Protein 4RAX (pdb70)

GO terms:
  GO:0032420 stereocilium (C, IDA)
  GO:0032437 cuticular plate (C, IDA)
  GO:0005886 plasma membrane (C, EXP)
  GO:0008381 mechanosensitive monoatomic ion channel activity (F, IMP)
  GO:0010831 positive regulation of myotube differentiation (P, IMP)
  GO:0005515 protein binding (F, IPI)
  GO:0005261 monoatomic cation channel activity (F, IDA)
  GO:0005886 plasma membrane (C, IDA)
  GO:0008381 mechanosensitive monoatomic ion channel activity (F, IDA)
  GO:0042391 regulation of membrane potential (P, IMP)
  GO:0050982 detection of mechanical stimulus (P, IMP)
  GO:0006812 monoatomic cation transport (P, IMP)
  GO:0140135 mechanosensitive monoatomic cation channel activity (F, IMP)
  GO:0005886 plasma membrane (C, TAS)
  GO:0042802 identical protein binding (F, IPI)
  GO:0005261 monoatomic cation channel activity (F, IMP)
  GO:0006812 monoatomic cation transport (P, IDA)
  GO:0140135 mechanosensitive monoatomic cation channel activity (F, IDA)
  GO:0006812 monoatomic cation transport (P, IPI)
  GO:0140135 mechanosensitive monoatomic cation channel activity (F, IPI)

Radius of gyration: 18.8 Å; Cα contacts (8 Å, |Δi|>4): 529; chains: 1; bounding box: 34×48×52 Å

InterPro domains:
  IPR027272 Piezo family [PTHR47049] (10-2546)
  IPR031334 Piezo non-specific cation channel, cap domain [PF12166] (2249-2545)
  IPR031805 Piezo, TM25-28 [PF15917] (1136-1458)
  IPR056768 Piezo, transmembrane helical unit [PF23188] (1685-1807)
  IPR056769 Piezo, TM1-24 [PF24871] (26-713)
  IPR056770 Piezo, THU9 and anchor domain [PF24874] (1974-2211)

Sequence (227 aa):
GVVNQPIDVTVTLKLGGYEPLFTMSAQQPSIVPFTPQAYEELSQQFDPYPLAMQFISQYSPEDIVTAQIEGSSGALWRISPPSRAQMKQELYNGTADITLRFTWNFQRDLAKGGTVEYTNEKHTLELAPNSTARRQLAQLLEGRPDQSVVIPHLFPKYIRAPNGPEANPVKQLQPDEEEDYLGVRIQLRREQVSDFLEWWVIELQDCKADCNLLPMVIFSDKVSPPS

Organism: Mus musculus (NCBI:txid10090)

B-factor: mean 18.76, std 9.7, range [7.04, 52.12]

Nearest PDB structures (foldseek):
  4rax-assembly1_A  TM=1.004E+00  e=2.292E-53  Mus musculus
  3jac-assembly1_C  TM=9.953E-01  e=7.999E-50  Mus musculus
  6bpz-assembly1_A  TM=1.001E+00  e=2.993E-49  Mus musculus
  8ixo-assembly1_F  TM=9.927E-01  e=2.096E-44  Mus musculus
  7wlt-assembly1_A  TM=9.794E-01  e=1.267E-43  Mus musculus

Solvent-accessible surface area: 11578 Å² total; per-residue (Å²): 89,46,40,6,60,2,83,16,0,40,0,25,0,51,0,28,75,19,80,46,2,0,44,29,60,5,93,162,122,35,12,66,61,21,74,105,127,27,46,102,97,9,23,116,114,21,99,91,124,92,98,1,46,115,8,0,80,133,14,48,39,89,7,0,1,19,0,50,2,72,1,55,15,60,56,96,22,76,22,50,89,99,37,43,57,106,0,73,100,55,0,60,90,18,130,69,75,4,46,0,80,2,26,1,50,0,39,4,50,71,81,120,0,28,125,45,64,94,0,59,56,103,17,51,22,100,14,49,44,91,35,95,20,0,122,81,0,0,42,5,5,83,22,126,113,123,59,45,2,44,1,74,64,1,1,0,42,15,0,91,0,11,74,27,85,95,0,67,21,7,131,61,10,6,85,94,86,80,122,51,25,65,12,2,60,0,51,13,111,66,87,135,134,123,90,66,74,18,43,0,29,4,32,17,71,111,26,184,95,82,46,85,33,0,31,0,8,0,0,1,32,70,6,80,89,80,164

Foldseek 3Di:
DAAWFFQKKKKWKDKAPFQTQAIWIFGPPQWPQADVVNLVVVCVVCVVAVLLVVVSVLFDSRQKTWRFTFFWHPDWRPGDVVVLVVLLCCLQPNQFWMKIKMKIKTATDCQQPADDGIAIDMDIDTHHHPDPQSNQVSVLSVPPQVGKGKDAQHALQAWEDESDRYIGRDCSVVVVRSNSHFIKIKHWDWDQPVNTTIHIGIATPPDDDCRRTDIHMYGYDGHDGHD

Structure (mmCIF, N/CA/C/O backbone):
data_4RAX
#
_entry.id   4RAX
#
_cell.length_a   89.492
_cell.length_b   89.492
_cell.length_c   89.492
_cell.angle_alpha   90.00
_cell.angle_beta   90.00
_cell.angle_gamma   90.00
#
_symmetry.space_group_name_H-M   'P 21 3'
#
loop_
_entity.id
_entity.type
_entity.pdbx_description
1 polymer 'Piezo-type mechanosensitive ion channel component 1'
2 water water
#
loop_
_atom_site.group_PDB
_atom_site.id
_atom_site.type_symbol
_atom_site.label_atom_id
_atom_site.label_alt_id
_atom_site.label_comp_id
_atom_site.label_asym_id
_atom_site.label_entity_id
_atom_site.label_seq_id
_atom_site.pdbx_PDB_ins_code
_atom_site.Cartn_x
_atom_site.Cartn_y
_atom_site.Cartn_z
_atom_site.occupancy
_atom_site.B_iso_or_equiv
_atom_site.auth_seq_id
_atom_site.auth_comp_id
_atom_site.auth_asym_id
_atom_site.auth_atom_id
_atom_site.pdbx_PDB_model_num
ATOM 1 N N . GLY A 1 5 ? -2.682 -3.872 12.434 1.00 30.37 2218 GLY A N 1
ATOM 2 C CA . GLY A 1 5 ? -2.654 -3.618 13.861 1.00 29.39 2218 GLY A CA 1
ATOM 3 C C . GLY A 1 5 ? -4.011 -3.242 14.420 1.00 28.31 2218 GLY A C 1
ATOM 4 O O . GLY A 1 5 ? -4.926 -2.895 13.674 1.00 29.30 2218 GLY A O 1
ATOM 5 N N . VAL A 1 6 ? -4.127 -3.296 15.744 1.00 26.02 2219 VAL A N 1
ATOM 6 C CA . VAL A 1 6 ? -5.378 -3.047 16.452 1.00 25.44 2219 VAL A CA 1
ATOM 7 C C . VAL A 1 6 ? -5.253 -1.761 17.284 1.00 21.45 2219 VAL A C 1
ATOM 8 O O . VAL A 1 6 ? -4.202 -1.495 17.862 1.00 20.70 2219 VAL A O 1
ATOM 12 N N . VAL A 1 7 ? -6.302 -0.942 17.324 1.00 19.03 2220 VAL A N 1
ATOM 13 C CA . VAL A 1 7 ? -6.289 0.257 18.178 1.00 17.25 2220 VAL A CA 1
ATOM 14 C C . VAL A 1 7 ? -6.096 -0.113 19.650 1.00 15.53 2220 VAL A C 1
ATOM 15 O O . VAL A 1 7 ? -6.714 -1.059 20.140 1.00 17.15 2220 VAL A O 1
ATOM 19 N N . ASN A 1 8 ? -5.227 0.623 20.343 1.00 14.23 2221 ASN A N 1
ATOM 20 C CA . ASN A 1 8 ? -4.884 0.310 21.724 1.00 14.07 2221 ASN A CA 1
ATOM 21 C C . ASN A 1 8 ? -5.179 1.476 22.661 1.00 15.28 2221 ASN A C 1
ATOM 22 O O . ASN A 1 8 ? -4.288 2.027 23.298 1.00 15.33 2221 ASN A O 1
ATOM 27 N N . GLN A 1 9 ? -6.451 1.833 22.750 1.00 15.69 2222 GLN A N 1
ATOM 28 C CA . GLN A 1 9 ? -6.879 3.020 23.471 1.00 16.35 2222 GLN A CA 1
ATOM 29 C C . GLN A 1 9 ? -6.838 2.828 24.986 1.00 14.71 2222 GLN A C 1
ATOM 30 O O . GLN A 1 9 ? -7.255 1.792 25.493 1.00 14.91 2222 GLN A O 1
ATOM 36 N N . PRO A 1 10 ? -6.353 3.838 25.723 1.00 13.07 2223 PRO A N 1
ATOM 37 C CA . PRO A 1 10 ? -6.447 3.730 27.185 1.00 12.30 2223 PRO A CA 1
ATOM 38 C C . PRO A 1 10 ? -7.898 3.611 27.637 1.00 11.48 2223 PRO A C 1
ATOM 39 O O . PRO A 1 10 ? -8.763 4.288 27.070 1.00 12.50 2223 PRO A O 1
ATOM 43 N N . ILE A 1 11 ? -8.150 2.759 28.629 1.00 11.11 2224 ILE A N 1
ATOM 44 C CA . ILE A 1 11 ? -9.467 2.648 29.249 1.00 11.41 2224 ILE A CA 1
ATOM 45 C C . ILE A 1 11 ? -9.510 3.358 30.608 1.00 10.23 2224 ILE A C 1
ATOM 46 O O . ILE A 1 11 ? -10.580 3.592 31.163 1.00 10.72 2224 ILE A O 1
ATOM 51 N N . ASP A 1 12 ? -8.337 3.705 31.131 1.00 9.57 2225 ASP A N 1
ATOM 52 C CA . ASP A 1 12 ? -8.235 4.516 32.336 1.00 9.35 2225 ASP A CA 1
ATOM 53 C C . ASP A 1 12 ? -6.977 5.368 32.233 1.00 8.90 2225 ASP A C 1
ATOM 54 O O . ASP A 1 12 ? -5.912 4.887 31.853 1.00 9.48 2225 ASP A O 1
ATOM 59 N N . VAL A 1 13 ? -7.123 6.645 32.547 1.00 8.65 2226 VAL A N 1
ATOM 60 C CA . VAL A 1 13 ? -5.994 7.553 32.626 1.00 8.46 2226 VAL A CA 1
ATOM 61 C C . VAL A 1 13 ? -5.971 8.121 34.030 1.00 8.06 2226 VAL A C 1
ATOM 62 O O . VAL A 1 13 ? -6.876 8.858 34.425 1.00 9.24 2226 VAL A O 1
ATOM 66 N N . THR A 1 14 ? -4.939 7.761 34.787 1.00 7.61 2227 THR A N 1
ATOM 67 C CA . THR A 1 14 ? -4.836 8.178 36.181 1.00 7.50 2227 THR A CA 1
ATOM 68 C C . THR A 1 14 ? -3.634 9.085 36.345 1.00 8.12 2227 THR A C 1
ATOM 69 O O . THR A 1 14 ? -2.515 8.743 35.940 1.00 9.25 2227 THR A O 1
ATOM 73 N N . VAL A 1 15 ? -3.878 10.250 36.932 1.00 7.86 2228 VAL A N 1
ATOM 74 C CA . VAL A 1 15 ? -2.829 11.228 37.156 1.00 8.07 2228 VAL A CA 1
ATOM 75 C C . VAL A 1 15 ? -2.808 11.642 38.614 1.00 7.51 2228 VAL A C 1
ATOM 76 O O . VAL A 1 15 ? -3.837 11.598 39.303 1.00 8.77 2228 VAL A O 1
ATOM 80 N N . THR A 1 16 ? -1.631 12.022 39.101 1.00 7.04 2229 THR A N 1
ATOM 81 C CA . THR A 1 16 ? -1.508 12.526 40.462 1.00 7.77 2229 THR A CA 1
ATOM 82 C C . THR A 1 16 ? -0.549 13.711 40.517 1.00 8.07 2229 THR A C 1
ATOM 83 O O . THR A 1 16 ? 0.352 13.848 39.671 1.00 8.61 2229 THR A O 1
ATOM 87 N N . LEU A 1 17 ? -0.751 14.558 41.524 1.00 8.87 2230 LEU A N 1
ATOM 88 C CA . LEU A 1 17 ? 0.182 15.626 41.841 1.00 7.95 2230 LEU A CA 1
ATOM 89 C C . LEU A 1 17 ? 0.580 15.477 43.305 1.00 7.96 2230 LEU A C 1
ATOM 90 O O . LEU A 1 17 ? -0.283 15.464 44.190 1.00 8.44 2230 LEU A O 1
ATOM 95 N N . LYS A 1 18 ? 1.880 15.348 43.552 1.00 8.26 2231 LYS A N 1
ATOM 96 C CA . LYS A 1 18 ? 2.383 15.037 44.887 1.00 8.15 2231 LYS A CA 1
ATOM 97 C C . LYS A 1 18 ? 3.584 15.894 45.216 1.00 8.25 2231 LYS A C 1
ATOM 98 O O . LYS A 1 18 ? 4.535 15.981 44.428 1.00 9.61 2231 LYS A O 1
ATOM 104 N N . LEU A 1 19 ? 3.535 16.510 46.394 1.00 9.01 2232 LEU A N 1
ATOM 105 C CA . LEU A 1 19 ? 4.617 17.333 46.911 1.00 8.70 2232 LEU A CA 1
ATOM 106 C C . LEU A 1 19 ? 5.449 16.523 47.895 1.00 8.04 2232 LEU A C 1
ATOM 107 O O . LEU A 1 19 ? 4.937 16.091 48.929 1.00 8.63 2232 LEU A O 1
ATOM 112 N N . GLY A 1 20 ? 6.728 16.320 47.579 1.00 7.93 2233 GLY A N 1
ATOM 113 C CA . GLY A 1 20 ? 7.605 15.569 48.454 1.00 8.11 2233 GLY A CA 1
ATOM 114 C C . GLY A 1 20 ? 7.013 14.221 48.820 1.00 7.81 2233 GLY A C 1
ATOM 115 O O . GLY A 1 20 ? 6.427 13.548 47.978 1.00 8.95 2233 GLY A O 1
ATOM 116 N N . GLY A 1 21 ? 7.155 13.834 50.085 1.00 8.32 2234 GLY A N 1
ATOM 117 C CA . GLY A 1 21 ? 6.576 12.588 50.569 1.00 8.63 2234 GLY A CA 1
ATOM 118 C C . GLY A 1 21 ? 5.213 12.773 51.222 1.00 8.61 2234 GLY A C 1
ATOM 119 O O . GLY A 1 21 ? 4.664 11.831 51.799 1.00 9.14 2234 GLY A O 1
ATOM 120 N N . TYR A 1 22 ? 4.666 13.987 51.139 1.00 8.16 2235 TYR A N 1
ATOM 121 C CA . TYR A 1 22 ? 3.366 14.277 51.741 1.00 8.12 2235 TYR A CA 1
ATOM 122 C C . TYR A 1 22 ? 2.235 13.607 50.974 1.00 8.48 2235 TYR A C 1
ATOM 123 O O . TYR A 1 22 ? 2.342 13.383 49.763 1.00 8.85 2235 TYR A O 1
ATOM 132 N N . GLU A 1 23 ? 1.147 13.306 51.677 1.00 9.42 2236 GLU A N 1
ATOM 133 C CA . GLU A 1 23 ? -0.043 12.745 51.040 1.00 9.38 2236 GLU A CA 1
ATOM 134 C C . GLU A 1 23 ? -0.388 13.526 49.776 1.00 8.91 2236 GLU A C 1
ATOM 135 O O . GLU A 1 23 ? -0.437 14.750 49.810 1.00 9.00 2236 GLU A O 1
ATOM 141 N N . PRO A 1 24 ? -0.603 12.817 48.656 1.00 8.97 2237 PRO A N 1
ATOM 142 C CA . PRO A 1 24 ? -0.772 13.490 47.362 1.00 9.33 2237 PRO A CA 1
ATOM 143 C C . PRO A 1 24 ? -1.855 14.568 47.395 1.00 9.59 2237 PRO A C 1
ATOM 144 O O . PRO A 1 24 ? -2.916 14.385 47.998 1.00 10.04 2237 PRO A O 1
ATOM 148 N N . LEU A 1 25 ? -1.566 15.700 46.769 1.00 8.60 2238 LEU A N 1
ATOM 149 C CA . LEU A 1 25 ? -2.497 16.820 46.749 1.00 8.63 2238 LEU A CA 1
ATOM 150 C C . LEU A 1 25 ? -3.695 16.513 45.866 1.00 8.80 2238 LEU A C 1
ATOM 151 O O . LEU A 1 25 ? -4.824 16.871 46.187 1.00 9.31 2238 LEU A O 1
ATOM 156 N N . PHE A 1 26 ? -3.439 15.854 44.743 1.00 8.41 2239 PHE A N 1
ATOM 157 C CA . PHE A 1 26 ? -4.456 15.697 43.708 1.00 8.16 2239 PHE A CA 1
ATOM 158 C C . PHE A 1 26 ? -4.329 14.314 43.087 1.00 8.34 2239 PHE A C 1
ATOM 159 O O . PHE A 1 26 ? -3.229 13.886 42.750 1.00 8.41 2239 PHE A O 1
ATOM 167 N N . THR A 1 27 ? -5.451 13.615 42.958 1.00 7.68 2240 THR A N 1
ATOM 168 C CA . THR A 1 27 ? -5.507 12.367 42.201 1.00 8.10 2240 THR A CA 1
ATOM 169 C C . THR A 1 27 ? -6.762 12.396 41.335 1.00 7.81 2240 THR A C 1
ATOM 170 O O . THR A 1 27 ? -7.803 12.918 41.741 1.00 9.58 2240 THR A O 1
ATOM 174 N N . MET A 1 28 ? -6.672 11.850 40.128 1.00 7.61 2241 MET A N 1
ATOM 175 C CA . MET A 1 28 ? -7.855 11.749 39.274 1.00 7.91 2241 MET A CA 1
ATOM 176 C C . MET A 1 28 ? -7.698 10.584 38.318 1.00 7.29 2241 MET A C 1
ATOM 177 O O . MET A 1 28 ? -6.622 10.392 37.735 1.00 8.25 2241 MET A O 1
ATOM 182 N N . SER A 1 29 ? -8.770 9.818 38.154 1.00 7.94 2242 SER A N 1
ATOM 183 C CA . SER A 1 29 ? -8.820 8.757 37.151 1.00 8.71 2242 SER A CA 1
ATOM 184 C C . SER A 1 29 ? -9.944 9.018 36.169 1.00 10.12 2242 SER A C 1
ATOM 185 O 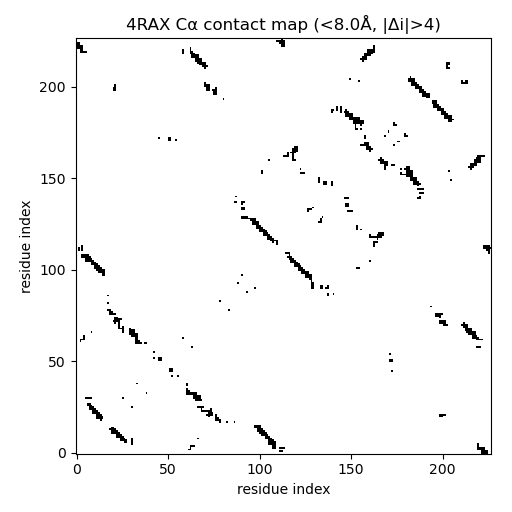O . SER A 1 29 ? -11.121 9.020 36.547 1.00 12.19 2242 SER A O 1
ATOM 188 N N . ALA A 1 30 ? -9.581 9.238 34.912 1.00 9.04 2243 ALA A N 1
ATOM 189 C CA . ALA A 1 30 ? -10.554 9.429 33.847 1.00 9.52 2243 ALA A CA 1
ATOM 190 C C . ALA A 1 30 ? -10.871 8.102 33.171 1.00 9.17 2243 ALA A C 1
ATOM 191 O O . ALA A 1 30 ? -9.962 7.355 32.802 1.00 9.43 2243 ALA A O 1
ATOM 193 N N . GLN A 1 31 ? -12.160 7.815 33.025 1.00 9.67 2244 GLN A N 1
ATOM 194 C CA . GLN A 1 31 ? -12.637 6.661 32.270 1.00 10.26 2244 GLN A CA 1
ATOM 195 C C . GLN A 1 31 ? -13.776 7.124 31.348 1.00 12.68 2244 GLN A C 1
ATOM 196 O O . GLN A 1 31 ? -14.113 8.313 31.310 1.00 14.36 2244 GLN A O 1
ATOM 202 N N . GLN A 1 32 ? -14.363 6.195 30.602 1.00 13.04 2245 GLN A N 1
ATOM 203 C CA . GLN A 1 32 ? -15.461 6.519 29.679 1.00 14.38 2245 GLN A CA 1
ATOM 204 C C . GLN A 1 32 ? -16.534 7.422 30.314 1.00 15.45 2245 GLN A C 1
ATOM 205 O O . GLN A 1 32 ? -16.902 7.236 31.467 1.00 16.55 2245 GLN A O 1
ATOM 211 N N . PRO A 1 33 ? -17.036 8.421 29.575 1.00 16.38 2246 PRO A N 1
ATOM 212 C CA . PRO A 1 33 ? -16.712 8.856 28.223 1.00 17.27 2246 PRO A CA 1
ATOM 213 C C . PRO A 1 33 ? -15.741 10.027 28.281 1.00 17.27 2246 PRO A C 1
ATOM 214 O O . PRO A 1 33 ? -15.713 10.799 27.318 1.00 20.08 2246 PRO A O 1
ATOM 218 N N . SER A 1 34 ? -14.962 10.146 29.368 1.00 14.78 2247 SER A N 1
ATOM 219 C CA . SER A 1 34 ? -13.988 11.238 29.538 1.00 13.90 2247 SER A CA 1
ATOM 220 C C . SER A 1 34 ? -12.723 11.025 28.721 1.00 12.17 2247 SER A C 1
ATOM 221 O O . SER A 1 34 ? -11.861 11.900 28.663 1.00 13.53 2247 SER A O 1
ATOM 224 N N . ILE A 1 35 ? -12.592 9.844 28.132 1.00 9.83 2248 ILE A N 1
ATOM 225 C CA . ILE A 1 35 ? -11.481 9.554 27.243 1.00 9.59 2248 ILE A CA 1
ATOM 226 C C . ILE A 1 35 ? -12.042 9.610 25.824 1.00 11.13 2248 ILE A C 1
ATOM 227 O O . ILE A 1 35 ? -12.728 8.689 25.376 1.00 13.34 2248 ILE A O 1
ATOM 232 N N . VAL A 1 36 ? -11.783 10.714 25.133 1.00 10.49 2249 VAL A N 1
ATOM 233 C CA . VAL A 1 36 ? -12.507 11.014 23.901 1.00 10.85 2249 VAL A CA 1
ATOM 234 C C . VAL A 1 36 ? -11.629 10.767 22.685 1.00 11.53 2249 VAL A C 1
ATOM 235 O O . VAL A 1 36 ? -10.653 11.475 22.471 1.00 10.92 2249 VAL A O 1
ATOM 239 N N . PRO A 1 37 ? -11.972 9.757 21.878 1.00 11.76 2250 PRO A N 1
ATOM 240 C CA . PRO A 1 37 ? -11.181 9.544 20.663 1.00 12.03 2250 PRO A CA 1
ATOM 241 C C . PRO A 1 37 ? -11.237 10.745 19.728 1.00 12.11 2250 PRO A C 1
ATOM 242 O O . PRO A 1 37 ? -12.256 11.439 19.646 1.00 12.68 2250 PRO A O 1
ATOM 246 N N . PHE A 1 38 ? -10.132 11.000 19.041 1.00 11.61 2251 PHE A N 1
ATOM 247 C CA . PHE A 1 38 ? -10.094 12.061 18.042 1.00 11.77 2251 PHE A CA 1
ATOM 248 C C . PHE A 1 38 ? -11.082 11.812 16.920 1.00 12.34 2251 PHE A C 1
ATOM 249 O O . PHE A 1 38 ? -11.158 10.710 16.383 1.00 13.87 2251 PHE A O 1
ATOM 257 N N . THR A 1 39 ? -11.826 12.847 16.563 1.00 11.88 2252 THR A N 1
ATOM 258 C CA . THR A 1 39 ? -12.591 12.851 15.319 1.00 12.86 2252 THR A CA 1
ATOM 259 C C . THR A 1 39 ? -11.682 13.340 14.197 1.00 12.69 2252 THR A C 1
ATOM 260 O O . THR A 1 39 ? -10.596 13.847 14.458 1.00 12.57 2252 THR A O 1
ATOM 264 N N . PRO A 1 40 ? -12.112 13.199 12.934 1.00 12.32 2253 PRO A N 1
ATOM 265 C CA . PRO A 1 40 ? -11.308 13.805 11.871 1.00 14.01 2253 PRO A CA 1
ATOM 266 C C . PRO A 1 40 ? -11.165 15.315 12.058 1.00 14.08 2253 PRO A C 1
ATOM 267 O O . PRO A 1 40 ? -10.143 15.873 11.676 1.00 14.89 2253 PRO A O 1
ATOM 271 N N . GLN A 1 41 ? -12.162 15.965 12.650 1.00 14.14 2254 GLN A N 1
ATOM 272 C CA . GLN A 1 41 ? -12.030 17.384 12.974 1.00 14.75 2254 GLN A CA 1
ATOM 273 C C . GLN A 1 41 ? -10.882 17.655 13.954 1.00 13.90 2254 GLN A C 1
ATOM 274 O O . GLN A 1 41 ? -10.063 18.556 13.732 1.00 13.39 2254 GLN A O 1
ATOM 280 N N . ALA A 1 42 ? -10.819 16.876 15.031 1.00 11.95 2255 ALA A N 1
ATOM 281 C CA . ALA A 1 42 ? -9.740 17.011 16.000 1.00 11.59 2255 ALA A CA 1
ATOM 282 C C . ALA A 1 42 ? -8.379 16.791 15.346 1.00 11.59 2255 ALA A C 1
ATOM 283 O O . ALA A 1 42 ? -7.414 17.504 15.636 1.00 11.66 2255 ALA A O 1
ATOM 285 N N . TYR A 1 43 ? -8.308 15.815 14.447 1.00 11.11 2256 TYR A N 1
ATOM 286 C CA . TYR A 1 43 ? -7.052 15.487 13.787 1.00 11.34 2256 TYR A CA 1
ATOM 287 C C . TYR A 1 43 ? -6.631 16.623 12.864 1.00 12.21 2256 TYR A C 1
ATOM 288 O O . TYR A 1 43 ? -5.457 16.977 12.793 1.00 12.58 2256 TYR A O 1
ATOM 297 N N . GLU A 1 44 ? -7.600 17.194 12.159 1.00 12.30 2257 GLU A N 1
ATOM 298 C CA . GLU A 1 44 ? -7.337 18.336 11.296 1.00 14.54 2257 GLU A CA 1
ATOM 299 C C . GLU A 1 44 ? -6.844 19.534 12.095 1.00 13.43 2257 GLU A C 1
ATOM 300 O O . GLU A 1 44 ? -5.889 20.200 11.695 1.00 13.96 2257 GLU A O 1
ATOM 306 N N . GLU A 1 45 ? -7.479 19.799 13.234 1.00 13.98 2258 GLU A N 1
ATOM 307 C CA . GLU A 1 45 ? -7.088 20.924 14.072 1.00 13.73 2258 GLU A CA 1
ATOM 308 C C . GLU A 1 45 ? -5.683 20.735 14.621 1.00 12.66 2258 GLU A C 1
ATOM 309 O O . GLU A 1 45 ? -4.889 21.679 14.639 1.00 13.23 2258 GLU A O 1
ATOM 315 N N . LEU A 1 46 ? -5.364 19.514 15.046 1.00 11.21 2259 LEU A N 1
ATOM 316 C CA . LEU A 1 46 ? -4.022 19.207 15.531 1.00 11.00 2259 LEU A CA 1
ATOM 317 C C . LEU A 1 46 ? -3.013 19.400 14.394 1.00 11.63 2259 LEU A C 1
ATOM 318 O O . LEU A 1 46 ? -1.942 19.984 14.583 1.00 12.54 2259 LEU A O 1
ATOM 323 N N . SER A 1 47 ? -3.371 18.936 13.206 1.00 11.93 2260 SER A N 1
ATOM 324 C CA . SER A 1 47 ? -2.501 19.088 12.043 1.00 12.49 2260 SER A CA 1
ATOM 325 C C . SER A 1 47 ? -2.277 20.551 11.680 1.00 13.36 2260 SER A C 1
ATOM 326 O O . SER A 1 47 ? -1.172 20.933 11.294 1.00 14.24 2260 SER A O 1
ATOM 329 N N . GLN A 1 48 ? -3.316 21.369 11.805 1.00 13.86 2261 GLN A N 1
ATOM 330 C CA . GLN A 1 48 ? -3.175 22.801 11.542 1.00 15.01 2261 GLN A CA 1
ATOM 331 C C . GLN A 1 48 ? -2.262 23.460 12.574 1.00 14.29 2261 GLN A C 1
ATOM 332 O O . GLN A 1 48 ? -1.447 24.322 12.239 1.00 15.77 2261 GLN A O 1
ATOM 338 N N . GLN A 1 49 ? -2.385 23.032 13.827 1.00 13.89 2262 GLN A N 1
ATOM 339 C CA . GLN A 1 49 ? -1.566 23.574 14.898 1.00 15.42 2262 GLN A CA 1
ATOM 340 C C . GLN A 1 49 ? -0.083 23.312 14.671 1.00 14.47 2262 GLN A C 1
ATOM 341 O O . GLN A 1 49 ? 0.759 24.173 14.945 1.00 16.51 2262 GLN A O 1
ATOM 347 N N . PHE A 1 50 ? 0.238 22.126 14.166 1.00 11.75 2263 PHE A N 1
ATOM 348 C CA . PHE A 1 50 ? 1.633 21.723 14.026 1.00 12.48 2263 PHE A CA 1
ATOM 349 C C . PHE A 1 50 ? 2.145 21.758 12.594 1.00 12.98 2263 PHE A C 1
ATOM 350 O O . PHE A 1 50 ? 3.265 21.331 12.324 1.00 13.89 2263 PHE A O 1
ATOM 358 N N . ASP A 1 51 ? 1.327 22.289 11.687 1.00 13.09 2264 ASP A N 1
ATOM 359 C CA . ASP A 1 51 ? 1.687 22.361 10.273 1.00 12.84 2264 ASP A CA 1
ATOM 360 C C . ASP A 1 51 ? 3.065 22.955 9.957 1.00 13.69 2264 ASP A C 1
ATOM 361 O O . ASP A 1 51 ? 3.741 22.451 9.071 1.00 14.73 2264 ASP A O 1
ATOM 366 N N . PRO A 1 52 ? 3.480 24.034 10.654 1.00 14.23 2265 PRO A N 1
ATOM 367 C CA . PRO A 1 52 ? 4.781 24.603 10.279 1.00 14.87 2265 PRO A CA 1
ATOM 368 C C . PRO A 1 52 ? 5.986 23.715 10.600 1.00 14.73 2265 PRO A C 1
ATOM 369 O O . PRO A 1 52 ? 7.095 24.064 10.192 1.00 15.99 2265 PRO A O 1
ATOM 373 N N . TYR A 1 53 ? 5.777 22.599 11.296 1.00 14.64 2266 TYR A N 1
ATOM 374 C CA . TYR A 1 53 ? 6.881 21.820 11.856 1.00 15.18 2266 TYR A CA 1
ATOM 375 C C . TYR A 1 53 ? 6.920 20.397 11.313 1.00 15.06 2266 TYR A C 1
ATOM 376 O O . TYR A 1 53 ? 6.203 19.529 11.800 1.00 14.54 2266 TYR A O 1
ATOM 385 N N . PRO A 1 54 ? 7.770 20.151 10.303 1.00 16.49 2267 PRO A N 1
ATOM 386 C CA . PRO A 1 54 ? 7.825 18.835 9.655 1.00 18.13 2267 PRO A CA 1
ATOM 387 C C . PRO A 1 54 ? 8.054 17.679 10.616 1.00 19.16 2267 PRO A C 1
ATOM 388 O O . PRO A 1 54 ? 7.467 16.622 10.416 1.00 18.80 2267 PRO A O 1
ATOM 392 N N . LEU A 1 55 ? 8.887 17.892 11.632 1.00 20.05 2268 LEU A N 1
ATOM 393 C CA . LEU A 1 55 ? 9.186 16.885 12.644 1.00 22.72 2268 LEU A CA 1
ATOM 394 C C . LEU A 1 55 ? 7.925 16.477 13.397 1.00 20.32 2268 LEU A C 1
ATOM 395 O O . LEU A 1 55 ? 7.675 15.294 13.629 1.00 20.43 2268 LEU A O 1
ATOM 400 N N . ALA A 1 56 ? 7.133 17.471 13.781 1.00 17.18 2269 ALA A N 1
ATOM 401 C CA . ALA A 1 56 ? 5.871 17.227 14.467 1.00 15.06 2269 ALA A CA 1
ATOM 402 C C . ALA A 1 56 ? 4.899 16.516 13.542 1.00 14.27 2269 ALA A C 1
ATOM 403 O O . ALA A 1 56 ? 4.224 15.567 13.944 1.00 14.38 2269 ALA A O 1
ATOM 405 N N . MET A 1 57 ? 4.824 16.975 12.298 1.00 13.37 2270 MET A N 1
ATOM 406 C CA . MET A 1 57 ? 3.910 16.363 11.344 1.00 14.01 2270 MET A CA 1
ATOM 407 C C . MET A 1 57 ? 4.286 14.914 11.007 1.00 15.28 2270 MET A C 1
ATOM 408 O O . MET A 1 57 ? 3.406 14.078 10.805 1.00 16.25 2270 MET A O 1
ATOM 413 N N . GLN A 1 58 ? 5.584 14.617 10.958 1.00 16.68 2271 GLN A N 1
ATOM 414 C CA . GLN A 1 58 ? 6.043 13.244 10.749 1.00 18.76 2271 GLN A CA 1
ATOM 415 C C . GLN A 1 58 ? 5.589 12.326 11.889 1.00 18.50 2271 GLN A C 1
ATOM 416 O O . GLN A 1 58 ? 5.240 11.167 11.667 1.00 20.26 2271 GLN A O 1
ATOM 422 N N . PHE A 1 59 ? 5.578 12.848 13.109 1.00 15.86 2272 PHE A N 1
ATOM 423 C CA . PHE A 1 59 ? 5.081 12.069 14.236 1.00 14.26 2272 PHE A CA 1
ATOM 424 C C . PHE A 1 59 ? 3.576 11.879 14.133 1.00 14.01 2272 PHE A C 1
ATOM 425 O O . PHE A 1 59 ? 3.077 10.762 14.266 1.00 15.69 2272 PHE A O 1
ATOM 433 N N . ILE A 1 60 ? 2.858 12.975 13.903 1.00 12.82 2273 ILE A N 1
ATOM 434 C CA . ILE A 1 60 ? 1.395 12.949 13.857 1.00 13.44 2273 ILE A CA 1
ATOM 435 C C . ILE A 1 60 ? 0.865 12.022 12.758 1.00 14.65 2273 ILE A C 1
ATOM 436 O O . ILE A 1 60 ? -0.114 11.291 12.963 1.00 15.35 2273 ILE A O 1
ATOM 441 N N . SER A 1 61 ? 1.529 12.031 11.603 1.00 16.43 2274 SER A N 1
ATOM 442 C CA . SER A 1 61 ? 1.116 11.213 10.464 1.00 18.25 2274 SER A CA 1
ATOM 443 C C . SER A 1 61 ? 1.247 9.705 10.707 1.00 19.19 2274 SER A C 1
ATOM 444 O O . SER A 1 61 ? 0.764 8.895 9.910 1.00 20.00 2274 SER A O 1
ATOM 447 N N . GLN A 1 62 ? 1.893 9.324 11.806 1.00 19.54 2275 GLN A N 1
ATOM 448 C CA . GLN A 1 62 ? 2.020 7.913 12.156 1.00 21.22 2275 GLN A CA 1
ATOM 449 C C . GLN A 1 62 ? 0.762 7.392 12.831 1.00 19.38 2275 GLN A C 1
ATOM 450 O O . GLN A 1 62 ? 0.639 6.195 13.079 1.00 21.29 2275 GLN A O 1
ATOM 456 N N . TYR A 1 63 ? -0.159 8.300 13.140 1.00 16.15 2276 TYR A N 1
ATOM 457 C CA . TYR A 1 63 ? -1.354 7.958 13.902 1.00 14.70 2276 TYR A CA 1
ATOM 458 C C . TYR A 1 63 ? -2.603 8.300 13.124 1.00 14.81 2276 TYR A C 1
ATOM 459 O O . TYR A 1 63 ? -2.670 9.339 12.473 1.00 16.30 2276 TYR A O 1
ATOM 468 N N . SER A 1 64 ? -3.583 7.408 13.175 1.00 15.53 2277 SER A N 1
ATOM 469 C CA . SER A 1 64 ? -4.920 7.702 12.681 1.00 16.45 2277 SER A CA 1
ATOM 470 C C . SER A 1 64 ? -5.684 8.390 13.807 1.00 15.49 2277 SER A C 1
ATOM 471 O O . SER A 1 64 ? -5.295 8.276 14.971 1.00 14.52 2277 SER A O 1
ATOM 474 N N . PRO A 1 65 ? -6.769 9.108 13.471 1.00 14.84 2278 PRO A N 1
ATOM 475 C CA . PRO A 1 65 ? -7.597 9.703 14.530 1.00 14.68 2278 PRO A CA 1
ATOM 476 C C . PRO A 1 65 ? -7.963 8.700 15.628 1.00 14.30 2278 PRO A C 1
ATOM 477 O O . PRO A 1 65 ? -7.900 9.034 16.814 1.00 14.10 2278 PRO A O 1
ATOM 481 N N . GLU A 1 66 ? -8.292 7.474 15.242 1.00 15.50 2279 GLU A N 1
ATOM 482 C CA . GLU A 1 66 ? -8.699 6.455 16.207 1.00 15.97 2279 GLU A CA 1
ATOM 483 C C . GLU A 1 66 ? -7.590 6.075 17.195 1.00 14.32 2279 GLU A C 1
ATOM 484 O O . GLU A 1 66 ? -7.868 5.509 18.254 1.00 14.51 2279 GLU A O 1
ATOM 490 N N . ASP A 1 67 ? -6.343 6.384 16.852 1.00 13.09 2280 ASP A N 1
ATOM 491 C CA . ASP A 1 67 ? -5.212 6.077 17.725 1.00 12.91 2280 ASP A CA 1
ATOM 492 C C . ASP A 1 67 ? -4.960 7.151 18.771 1.00 12.14 2280 ASP A C 1
ATOM 493 O O . ASP A 1 67 ? -4.084 6.989 19.617 1.00 14.10 2280 ASP A O 1
ATOM 498 N N . ILE A 1 68 ? -5.695 8.253 18.700 1.00 10.88 2281 ILE A N 1
ATOM 499 C CA . ILE A 1 68 ? -5.424 9.392 19.569 1.00 10.93 2281 ILE A CA 1
ATOM 500 C C . ILE A 1 68 ? -6.654 9.672 20.413 1.00 11.02 2281 ILE A C 1
ATOM 501 O O . ILE A 1 68 ? -7.780 9.627 19.910 1.00 11.17 2281 ILE A O 1
ATOM 506 N N . VAL A 1 69 ? -6.452 9.957 21.695 1.00 9.77 2282 VAL A N 1
ATOM 507 C CA . VAL A 1 69 ? -7.557 10.382 22.540 1.00 9.80 2282 VAL A CA 1
ATOM 508 C C . VAL A 1 69 ? -7.224 11.676 23.253 1.00 8.46 2282 VAL A C 1
ATOM 509 O O . VAL A 1 69 ? -6.053 12.012 23.427 1.00 9.39 2282 VAL A O 1
ATOM 513 N N . THR A 1 70 ? -8.261 12.392 23.682 1.00 8.93 2283 THR A N 1
ATOM 514 C CA . THR A 1 70 ? -8.083 13.454 24.657 1.00 9.45 2283 THR A CA 1
ATOM 515 C C . THR A 1 70 ? -8.658 12.950 25.969 1.00 9.41 2283 THR A C 1
ATOM 516 O O . THR A 1 70 ? -9.851 12.652 26.056 1.00 10.79 2283 THR A O 1
ATOM 520 N N . ALA A 1 71 ? -7.800 12.802 26.974 1.00 8.50 2284 ALA A N 1
ATOM 521 C CA . ALA A 1 71 ? -8.274 12.509 28.318 1.00 8.80 2284 ALA A CA 1
ATOM 522 C C . ALA A 1 71 ? -8.690 13.824 28.955 1.00 8.67 2284 ALA A C 1
ATOM 523 O O . ALA A 1 71 ? -7.856 14.688 29.235 1.00 8.68 2284 ALA A O 1
ATOM 525 N N . GLN A 1 72 ? -9.994 13.985 29.146 1.00 8.99 2285 GLN A N 1
ATOM 526 C CA . GLN A 1 72 ? -10.545 15.203 29.725 1.00 9.56 2285 GLN A CA 1
ATOM 527 C C . GLN A 1 72 ? -10.495 15.080 31.245 1.00 10.10 2285 GLN A C 1
ATOM 528 O O . GLN A 1 72 ? -11.471 14.699 31.901 1.00 11.04 2285 GLN A O 1
ATOM 534 N N . ILE A 1 73 ? -9.318 15.358 31.793 1.00 9.03 2286 ILE A N 1
ATOM 535 C CA . ILE A 1 73 ? -9.046 15.130 33.206 1.00 9.31 2286 ILE A CA 1
ATOM 536 C C . ILE A 1 73 ? -9.719 16.204 34.059 1.00 8.42 2286 ILE A C 1
ATOM 537 O O . ILE A 1 73 ? -9.459 17.393 33.880 1.00 9.02 2286 ILE A O 1
ATOM 542 N N . GLU A 1 74 ? -10.586 15.787 34.978 1.00 8.61 2287 GLU A N 1
ATOM 543 C CA . GLU A 1 74 ? -11.203 16.721 35.923 1.00 8.01 2287 GLU A CA 1
ATOM 544 C C . GLU A 1 74 ? -10.145 17.271 36.874 1.00 8.13 2287 GLU A C 1
ATOM 545 O O . GLU A 1 74 ? -9.360 16.511 37.452 1.00 8.87 2287 GLU A O 1
ATOM 551 N N . GLY A 1 75 ? -10.142 18.590 37.060 1.00 9.11 2288 GLY A N 1
ATOM 552 C CA . GLY A 1 75 ? -9.111 19.223 37.859 1.00 9.32 2288 GLY A CA 1
ATOM 553 C C . GLY A 1 75 ? -9.343 19.245 39.353 1.00 9.84 2288 GLY A C 1
ATOM 554 O O . GLY A 1 75 ? -8.435 19.570 40.113 1.00 10.74 2288 GLY A O 1
ATOM 555 N N . SER A 1 76 ? -10.558 18.935 39.786 1.00 9.32 2289 SER A N 1
ATOM 556 C CA . SER A 1 76 ? -10.827 18.844 41.216 1.00 9.43 2289 SER A CA 1
ATOM 557 C C . SER A 1 76 ?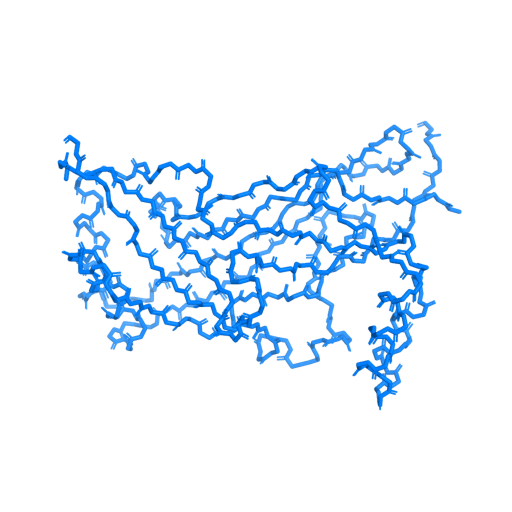 -10.434 17.440 41.657 1.00 9.11 2289 SER A C 1
ATOM 558 O O . SER A 1 76 ? -10.875 16.464 41.060 1.00 9.89 2289 SER A O 1
ATOM 561 N N . SER A 1 77 ? -9.600 17.325 42.685 1.00 9.34 2290 SER A N 1
ATOM 562 C CA . SER A 1 77 ? -9.154 15.999 43.116 1.00 8.69 2290 SER A CA 1
ATOM 563 C C . SER A 1 77 ? -10.326 15.061 43.375 1.00 8.44 2290 SER A C 1
ATOM 564 O O . SER A 1 77 ? -11.355 15.475 43.914 1.00 9.73 2290 SER A O 1
ATOM 567 N N . GLY A 1 78 ? -10.148 13.795 43.014 1.00 8.62 2291 GLY A N 1
ATOM 568 C CA . GLY A 1 78 ? -11.176 12.793 43.217 1.00 8.93 2291 GLY A CA 1
ATOM 569 C C . GLY A 1 78 ? -11.346 12.363 44.660 1.00 8.88 2291 GLY A C 1
ATOM 570 O O . GLY A 1 78 ? -12.332 11.719 45.008 1.00 10.63 2291 GLY A O 1
ATOM 571 N N . ALA A 1 79 ? -10.391 12.730 45.505 1.00 9.61 2292 ALA A N 1
ATOM 572 C CA . ALA A 1 79 ? -10.387 12.295 46.894 1.00 11.23 2292 ALA A CA 1
ATOM 573 C C . ALA A 1 79 ? -10.056 13.455 47.817 1.00 11.64 2292 ALA A C 1
ATOM 574 O O . ALA A 1 79 ? -9.315 14.368 47.443 1.00 11.65 229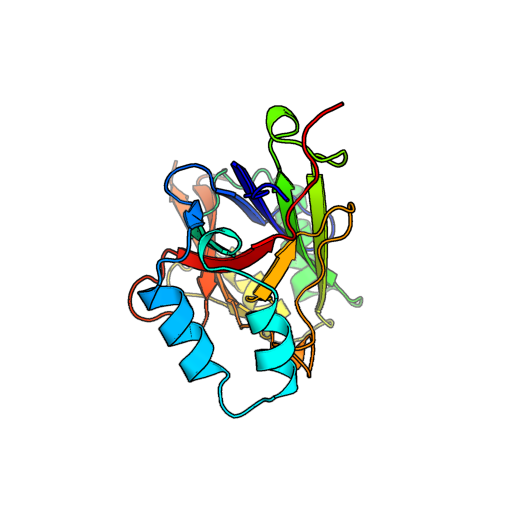2 ALA A O 1
ATOM 576 N N . LEU A 1 80 ? -10.606 13.407 49.026 1.00 12.01 2293 LEU A N 1
ATOM 577 C CA . LEU A 1 80 ? -10.244 14.359 50.065 1.00 12.12 2293 LEU A CA 1
ATOM 578 C C . LEU A 1 80 ? -8.767 14.208 50.377 1.00 11.20 2293 LEU A C 1
ATOM 579 O O . LEU A 1 80 ? -8.205 13.118 50.267 1.00 13.04 2293 LEU A O 1
ATOM 584 N N . TRP A 1 81 ? -8.128 15.312 50.743 1.00 11.16 2294 TRP A N 1
ATOM 585 C CA . TRP A 1 81 ? -6.732 15.262 51.149 1.00 12.04 2294 TRP A CA 1
ATOM 586 C C . TRP A 1 81 ? -6.613 14.483 52.458 1.00 18.22 2294 TRP A C 1
ATOM 587 O O . TRP A 1 81 ? -7.278 14.811 53.426 1.00 21.46 2294 TRP A O 1
ATOM 598 N N . ARG A 1 82 ? -5.759 13.462 52.467 1.00 19.55 2295 ARG A N 1
ATOM 599 C CA . ARG A 1 82 ? -5.660 12.492 53.562 1.00 20.94 2295 ARG A CA 1
ATOM 600 C C . ARG A 1 82 ? -4.705 12.891 54.696 1.00 17.60 2295 ARG A C 1
ATOM 601 O O . ARG A 1 82 ? -4.596 12.191 55.706 1.00 17.70 2295 ARG A O 1
ATOM 603 N N . ILE A 1 83 ? -4.020 14.018 54.520 1.00 14.24 2296 ILE A N 1
ATOM 604 C CA . ILE A 1 83 ? -2.898 14.383 55.379 1.00 11.71 2296 ILE A CA 1
ATOM 605 C C . ILE A 1 83 ? -3.282 14.525 56.856 1.00 12.39 2296 ILE A C 1
ATOM 606 O O . ILE A 1 83 ? -4.375 14.999 57.188 1.00 14.91 2296 ILE A O 1
ATOM 611 N N . SER A 1 84 ? -2.394 14.078 57.739 1.00 11.48 2297 SER A N 1
ATOM 612 C CA . SER A 1 84 ? -2.603 14.239 59.182 1.00 11.87 2297 SER A CA 1
ATOM 613 C C . SER A 1 84 ? -2.293 15.670 59.606 1.00 12.51 2297 SER A C 1
ATOM 614 O O . SER A 1 84 ? -1.556 16.374 58.911 1.00 13.22 2297 SER A O 1
ATOM 617 N N . PRO A 1 85 ? -2.839 16.108 60.753 1.00 13.88 2298 PRO A N 1
ATOM 618 C CA . PRO A 1 85 ? -2.483 17.463 61.203 1.00 14.34 2298 PRO A CA 1
ATOM 619 C C . PRO A 1 85 ? -0.974 17.706 61.394 1.00 13.84 2298 PRO A C 1
ATOM 620 O O . PRO A 1 85 ? -0.494 18.751 60.940 1.00 14.18 2298 PRO A O 1
ATOM 624 N N . PRO A 1 86 ? -0.230 16.771 62.021 1.00 14.22 2299 PRO A N 1
ATOM 625 C CA . PRO A 1 86 ? 1.199 17.092 62.133 1.00 13.50 2299 PRO A CA 1
ATOM 626 C C . PRO A 1 86 ? 1.923 17.150 60.784 1.00 12.83 2299 PRO A C 1
ATOM 627 O O . PRO A 1 86 ? 2.808 17.984 60.609 1.00 14.58 2299 PRO A O 1
ATOM 631 N N . SER A 1 87 ? 1.548 16.304 59.834 1.00 11.30 2300 SER A N 1
ATOM 632 C CA . SER A 1 87 ? 2.214 16.356 58.537 1.00 10.98 2300 SER A CA 1
ATOM 633 C C . SER A 1 87 ? 1.822 17.610 57.753 1.00 11.62 2300 SER A C 1
ATOM 634 O O . SER A 1 87 ? 2.637 18.152 57.013 1.00 11.99 2300 SER A O 1
ATOM 637 N N . ARG A 1 88 ? 0.588 18.085 57.925 1.00 10.65 2301 ARG A N 1
ATOM 638 C CA . ARG A 1 88 ? 0.180 19.337 57.283 1.00 10.68 2301 ARG A CA 1
ATOM 639 C C . ARG A 1 88 ? 1.023 20.486 57.825 1.00 11.71 2301 ARG A C 1
ATOM 640 O O . ARG A 1 88 ? 1.497 21.337 57.069 1.00 11.58 2301 ARG A O 1
ATOM 648 N N . ALA A 1 89 ? 1.231 20.495 59.134 1.00 13.04 2302 ALA A N 1
ATOM 649 C CA . ALA A 1 89 ? 2.081 21.507 59.752 1.00 14.69 2302 ALA A CA 1
ATOM 650 C C . ALA A 1 89 ? 3.534 21.388 59.284 1.00 14.50 2302 ALA A C 1
ATOM 651 O O . ALA A 1 89 ? 4.198 22.398 59.033 1.00 15.34 2302 ALA A O 1
ATOM 653 N N . GLN A 1 90 ? 4.019 20.156 59.163 1.00 13.59 2303 GLN A N 1
ATOM 654 C CA . GLN A 1 90 ? 5.387 19.924 58.712 1.00 13.68 2303 GLN A CA 1
ATOM 655 C C . GLN A 1 90 ? 5.568 20.417 57.275 1.00 13.01 2303 GLN A C 1
ATOM 656 O O . GLN A 1 90 ? 6.588 21.030 56.936 1.00 13.53 2303 GLN A O 1
ATOM 662 N N . MET A 1 91 ? 4.572 20.146 56.433 1.00 11.70 2304 MET A N 1
ATOM 663 C CA . MET A 1 91 ? 4.608 20.576 55.042 1.00 11.41 2304 MET A CA 1
ATOM 664 C C . MET A 1 91 ? 4.654 22.094 54.934 1.00 12.01 2304 MET A C 1
ATOM 665 O O . MET A 1 91 ? 5.451 22.641 54.174 1.00 12.42 2304 MET A O 1
ATOM 670 N N . LYS A 1 92 ? 3.809 22.771 55.704 1.00 12.48 2305 LYS A N 1
ATOM 671 C CA . LYS A 1 92 ? 3.793 24.225 55.698 1.00 13.97 2305 LYS A CA 1
ATOM 672 C C . LYS A 1 92 ? 5.153 24.774 56.096 1.00 15.12 2305 LYS A C 1
ATOM 673 O O . LYS A 1 92 ? 5.694 25.661 55.442 1.00 15.48 2305 LYS A O 1
ATOM 679 N N . GLN A 1 93 ? 5.706 24.227 57.172 1.00 15.95 2306 GLN A N 1
ATOM 680 C CA . GLN A 1 93 ? 7.009 24.660 57.655 1.00 17.94 2306 GLN A CA 1
ATOM 681 C C . GLN A 1 93 ? 8.116 24.372 56.644 1.00 16.95 2306 GLN A C 1
ATOM 682 O O . GLN A 1 93 ? 8.991 25.210 56.419 1.00 17.98 2306 GLN A O 1
ATOM 688 N N . GLU A 1 94 ? 8.084 23.195 56.035 1.00 15.27 2307 GLU A N 1
ATOM 689 C CA . GLU A 1 94 ? 9.102 22.854 55.047 1.00 14.55 2307 GLU A CA 1
ATOM 690 C C . GLU A 1 94 ? 9.022 23.773 53.836 1.00 14.86 2307 GLU A C 1
ATOM 691 O O . GLU A 1 94 ? 10.038 24.279 53.369 1.00 15.21 2307 GLU A O 1
ATOM 697 N N . LEU A 1 95 ? 7.813 23.999 53.335 1.00 14.98 2308 LEU A N 1
ATOM 698 C CA . LEU A 1 95 ? 7.629 24.937 52.234 1.00 15.12 2308 LEU A CA 1
ATOM 699 C C . LEU A 1 95 ? 8.215 26.309 52.549 1.00 16.11 2308 LEU A C 1
ATOM 700 O O . LEU A 1 95 ? 9.002 26.837 51.770 1.00 17.41 2308 LEU A O 1
ATOM 705 N N . TYR A 1 96 ? 7.845 26.872 53.698 1.00 16.97 2309 TYR A N 1
ATOM 706 C CA . TYR A 1 96 ? 8.340 28.193 54.092 1.00 20.00 2309 TYR A CA 1
ATOM 707 C C . TYR A 1 96 ? 9.830 28.193 54.460 1.00 21.70 2309 TYR A C 1
ATOM 708 O O . TYR A 1 96 ? 10.602 29.022 53.974 1.00 24.40 2309 TYR A O 1
ATOM 717 N N . ASN A 1 97 ? 10.228 27.278 55.340 1.00 21.95 2310 ASN A N 1
ATOM 718 C CA . ASN A 1 97 ? 11.513 27.412 56.038 1.00 23.73 2310 ASN A CA 1
ATOM 719 C C . ASN A 1 97 ? 12.602 26.445 55.607 1.00 22.42 2310 ASN A C 1
ATOM 720 O O . ASN A 1 97 ? 13.755 26.572 56.016 1.00 23.10 2310 ASN A O 1
ATOM 725 N N . GLY A 1 98 ? 12.234 25.460 54.804 1.00 19.69 2311 GLY A N 1
ATOM 726 C CA . GLY A 1 98 ? 13.178 24.428 54.431 1.00 18.46 2311 GLY A CA 1
ATOM 727 C C . GLY A 1 98 ? 14.351 24.978 53.653 1.00 17.82 2311 GLY A C 1
ATOM 728 O O . GLY A 1 98 ? 14.197 25.901 52.853 1.00 17.95 2311 GLY A O 1
ATOM 729 N N . THR A 1 99 ? 15.522 24.398 53.881 1.00 17.16 2312 THR A N 1
ATOM 730 C CA . THR A 1 99 ? 16.739 24.845 53.201 1.00 18.43 2312 THR A CA 1
ATOM 731 C C . THR A 1 99 ? 17.134 23.952 52.028 1.00 19.34 2312 THR A C 1
ATOM 732 O O . THR A 1 99 ? 18.117 24.226 51.334 1.00 21.47 2312 THR A O 1
ATOM 736 N N . ALA A 1 100 ? 16.375 22.881 51.815 1.00 17.67 2313 ALA A N 1
ATOM 737 C CA . ALA A 1 100 ? 16.608 21.993 50.679 1.00 17.54 2313 ALA A CA 1
ATOM 738 C C . ALA A 1 100 ? 15.498 22.151 49.653 1.00 15.87 2313 ALA A C 1
ATOM 739 O O . ALA A 1 100 ? 14.448 22.725 49.946 1.00 16.84 2313 ALA A O 1
ATOM 741 N N . ASP A 1 101 ? 15.732 21.637 48.450 1.00 15.92 2314 ASP A N 1
ATOM 742 C CA . ASP A 1 101 ? 14.687 21.558 47.438 1.00 15.38 2314 ASP A CA 1
ATOM 743 C C . ASP A 1 101 ? 13.536 20.695 47.936 1.00 13.92 2314 ASP A C 1
ATOM 744 O O . ASP A 1 101 ? 13.700 19.851 48.829 1.00 13.08 2314 ASP A O 1
ATOM 749 N N . ILE A 1 102 ? 12.365 20.912 47.360 1.00 12.41 2315 ILE A N 1
ATOM 750 C CA . ILE A 1 102 ? 11.253 19.998 47.578 1.00 11.29 2315 ILE A CA 1
ATOM 751 C C . ILE A 1 102 ? 10.731 19.573 46.209 1.00 12.32 2315 ILE A C 1
ATOM 752 O O . ILE A 1 102 ? 10.619 20.394 45.296 1.00 13.35 2315 ILE A O 1
ATOM 757 N N . THR A 1 103 ? 10.443 18.287 46.052 1.00 11.12 2316 THR A N 1
ATOM 758 C CA . THR A 1 103 ? 10.053 17.767 44.753 1.00 10.99 2316 THR A CA 1
ATOM 759 C C . THR A 1 103 ? 8.552 17.905 44.528 1.00 10.88 2316 THR A C 1
ATOM 760 O O . THR A 1 103 ? 7.762 17.549 45.391 1.00 12.72 2316 THR A O 1
ATOM 764 N N . LEU A 1 104 ? 8.158 18.415 43.370 1.00 10.24 2317 LEU A N 1
ATOM 765 C CA . LEU A 1 104 ? 6.757 18.381 42.963 1.00 10.10 2317 LEU A CA 1
ATOM 766 C C . LEU A 1 104 ? 6.652 17.440 41.766 1.00 9.43 2317 LEU A C 1
ATOM 767 O O . LEU A 1 104 ? 7.331 17.627 40.760 1.00 11.67 2317 LEU A O 1
ATOM 772 N N . ARG A 1 105 ? 5.816 16.415 41.890 1.00 9.00 2318 ARG A N 1
ATOM 773 C CA . ARG A 1 105 ? 5.744 15.347 40.896 1.00 9.99 2318 ARG A CA 1
ATOM 774 C C . ARG A 1 105 ? 4.361 15.265 40.292 1.00 9.00 2318 ARG A C 1
ATOM 775 O O . ARG A 1 105 ? 3.369 15.218 41.022 1.00 9.38 2318 ARG A O 1
ATOM 783 N N . PHE A 1 106 ? 4.300 15.242 38.966 1.00 9.22 2319 PHE A N 1
ATOM 784 C CA . PHE A 1 106 ? 3.059 14.991 38.249 1.00 9.20 2319 PHE A CA 1
ATOM 785 C C . PHE A 1 106 ? 3.204 13.654 37.531 1.00 8.75 2319 PHE A C 1
ATOM 786 O O . PHE A 1 106 ? 4.103 13.486 36.718 1.00 9.54 2319 PHE A O 1
ATOM 794 N N . THR A 1 107 ? 2.346 12.695 37.862 1.00 7.99 2320 THR A N 1
ATOM 795 C CA . THR A 1 107 ? 2.442 11.351 37.285 1.00 7.48 2320 THR A CA 1
ATOM 796 C C . THR A 1 107 ? 1.273 11.062 36.360 1.00 7.71 2320 THR A C 1
ATOM 797 O O . THR A 1 107 ? 0.191 11.632 36.520 1.00 8.23 2320 THR A O 1
ATOM 801 N N . TRP A 1 108 ? 1.488 10.161 35.405 1.00 7.98 2321 TRP A N 1
ATOM 802 C CA . TRP A 1 108 ? 0.394 9.653 34.574 1.00 7.89 2321 TRP A CA 1
ATOM 803 C C . TRP A 1 108 ? 0.571 8.155 34.396 1.00 7.95 2321 TRP A C 1
ATOM 804 O O . TRP A 1 108 ? 1.692 7.653 34.314 1.00 8.58 2321 TRP A O 1
ATOM 815 N N . ASN A 1 109 ? -0.547 7.445 34.335 1.00 8.68 2322 ASN A N 1
ATOM 816 C CA . ASN A 1 109 ? -0.532 5.990 34.200 1.00 8.69 2322 ASN A CA 1
ATOM 817 C C . ASN A 1 109 ? -1.721 5.618 33.341 1.00 8.86 2322 ASN A C 1
ATOM 818 O O . ASN A 1 109 ? -2.864 5.926 33.696 1.00 9.36 2322 ASN A O 1
ATOM 823 N N . PHE A 1 110 ? -1.449 5.008 32.188 1.00 8.48 2323 PHE A N 1
ATOM 824 C CA . PHE A 1 110 ? -2.499 4.665 31.236 1.00 9.46 2323 PHE A CA 1
ATOM 825 C C . PHE A 1 110 ? -2.730 3.159 31.249 1.00 9.38 2323 PHE A C 1
ATOM 826 O O . PHE A 1 110 ? -1.804 2.383 31.004 1.00 10.52 2323 PHE A O 1
ATOM 834 N N . GLN A 1 111 ? -3.967 2.756 31.510 1.00 9.97 2324 GLN A N 1
ATOM 835 C CA . GLN A 1 111 ? -4.350 1.352 31.486 1.00 10.46 2324 GLN A CA 1
ATOM 836 C C . GLN A 1 111 ? -4.968 0.989 30.146 1.00 10.92 2324 GLN A C 1
ATOM 837 O O . GLN A 1 111 ? -5.800 1.735 29.622 1.00 12.07 2324 GLN A O 1
ATOM 843 N N . ARG A 1 112 ? -4.573 -0.165 29.612 1.00 10.95 2325 ARG A N 1
ATOM 844 C CA . ARG A 1 112 ? -5.093 -0.656 28.342 1.00 11.57 2325 ARG A CA 1
ATOM 845 C C . ARG A 1 112 ? -5.787 -1.999 28.548 1.00 13.74 2325 ARG A C 1
ATOM 846 O O . ARG A 1 112 ? -5.561 -2.683 29.549 1.00 16.36 2325 ARG A O 1
ATOM 854 N N . ASP A 1 113 ? -6.638 -2.365 27.595 1.00 14.90 2326 ASP A N 1
ATOM 855 C CA . ASP A 1 113 ? -7.362 -3.630 27.636 1.00 17.36 2326 ASP A CA 1
ATOM 856 C C . ASP A 1 113 ? -6.609 -4.701 26.841 1.00 18.74 2326 ASP A C 1
ATOM 857 O O . ASP A 1 113 ? -6.622 -4.699 25.610 1.00 18.76 2326 ASP A O 1
ATOM 862 N N . LEU A 1 114 ? -5.965 -5.621 27.552 1.00 19.93 2327 LEU A N 1
ATOM 863 C CA . LEU A 1 114 ? -5.168 -6.669 26.907 1.00 21.58 2327 LEU A CA 1
ATOM 864 C C . LEU A 1 114 ? -6.003 -7.656 26.095 1.00 23.21 2327 LEU A C 1
ATOM 865 O O . LEU A 1 114 ? -5.462 -8.420 25.292 1.00 23.37 2327 LEU A O 1
ATOM 870 N N . ALA A 1 115 ? -7.314 -7.647 26.304 1.00 24.37 2328 ALA A N 1
ATOM 871 C CA . ALA A 1 115 ? -8.196 -8.530 25.548 1.00 25.89 2328 ALA A CA 1
ATOM 872 C C . ALA A 1 115 ? -8.220 -8.148 24.069 1.00 27.66 2328 ALA A C 1
ATOM 873 O O . ALA A 1 115 ? -8.525 -8.982 23.215 1.00 29.44 2328 ALA A O 1
ATOM 875 N N . LYS A 1 116 ? -7.895 -6.892 23.774 1.00 28.31 2329 LYS A N 1
ATOM 876 C CA . LYS A 1 116 ? -7.836 -6.400 22.398 1.00 30.04 2329 LYS A CA 1
ATOM 877 C C . LYS A 1 116 ? -6.542 -6.821 21.718 1.00 28.62 2329 LYS A C 1
ATOM 878 O O . LYS A 1 116 ? -6.459 -6.875 20.491 1.00 29.44 2329 LYS A O 1
ATOM 884 N N . GLY A 1 117 ? -5.531 -7.104 22.528 1.00 26.54 2330 GLY A N 1
ATOM 885 C CA . GLY A 1 117 ? -4.193 -7.352 22.033 1.00 25.24 2330 GLY A CA 1
ATOM 886 C C . GLY A 1 117 ? -3.183 -6.634 22.910 1.00 24.17 2330 GLY A C 1
ATOM 887 O O . GLY A 1 117 ? -3.553 -5.970 23.875 1.00 24.45 2330 GLY A O 1
ATOM 888 N N . GLY A 1 118 ? -1.906 -6.766 22.578 1.00 23.13 2331 GLY A N 1
ATOM 889 C CA . GLY A 1 118 ? -0.853 -6.161 23.373 1.00 22.75 2331 GLY A CA 1
ATOM 890 C C . GLY A 1 118 ? -0.428 -7.042 24.531 1.00 22.21 2331 GLY A C 1
ATOM 891 O O . GLY A 1 118 ? -1.078 -8.047 24.829 1.00 23.49 2331 GLY A O 1
ATOM 892 N N . THR A 1 119 ? 0.664 -6.665 25.190 1.00 21.60 2332 THR A N 1
ATOM 893 C CA . THR A 1 119 ? 1.200 -7.451 26.299 1.00 21.79 2332 THR A CA 1
ATOM 894 C C . THR A 1 119 ? 1.418 -6.641 27.583 1.00 19.72 2332 THR A C 1
ATOM 895 O O . THR A 1 119 ? 1.548 -7.216 28.664 1.00 20.77 2332 THR A O 1
ATOM 899 N N . VAL A 1 120 ? 1.459 -5.315 27.470 1.00 17.27 2333 VAL A N 1
ATOM 900 C CA . VAL A 1 120 ? 1.755 -4.467 28.621 1.00 15.86 2333 VAL A CA 1
ATOM 901 C C . VAL A 1 120 ? 0.538 -3.622 29.005 1.00 14.28 2333 VAL A C 1
ATOM 902 O O . VAL A 1 120 ? 0.185 -2.671 28.311 1.00 14.12 2333 VAL A O 1
ATOM 906 N N . GLU A 1 121 ? -0.109 -3.992 30.105 1.00 14.04 2334 GLU A N 1
ATOM 907 C CA . GLU A 1 121 ? -1.368 -3.369 30.497 1.00 13.35 2334 GLU A CA 1
ATOM 908 C C . GLU A 1 121 ? -1.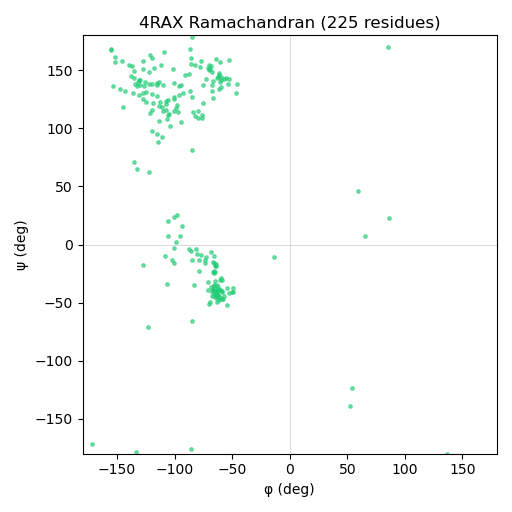225 -1.878 30.798 1.00 12.23 2334 GLU A C 1
ATOM 909 O O . GLU A 1 121 ? -1.997 -1.063 30.294 1.00 12.82 2334 GLU A O 1
ATOM 915 N N . TYR A 1 122 ? -0.241 -1.529 31.618 1.00 12.43 2335 TYR A N 1
ATOM 916 C CA . TYR A 1 122 ? -0.041 -0.146 32.038 1.00 11.10 2335 TYR A CA 1
ATOM 917 C C . TYR A 1 122 ? 1.209 0.459 31.423 1.00 10.61 2335 TYR A C 1
ATOM 918 O O . TYR A 1 122 ? 2.254 -0.184 31.355 1.00 12.47 2335 TYR A O 1
ATOM 927 N N . THR A 1 123 ? 1.094 1.699 30.974 1.00 9.33 2336 THR A N 1
ATOM 928 C CA . THR A 1 123 ? 2.257 2.442 30.528 1.00 9.86 2336 THR A CA 1
ATOM 929 C C . THR A 1 123 ? 2.209 3.795 31.231 1.00 9.12 2336 THR A C 1
ATOM 930 O O . THR A 1 123 ? 1.143 4.386 31.379 1.00 9.48 2336 THR A O 1
ATOM 934 N N . ASN A 1 124 ? 3.350 4.251 31.719 1.00 9.60 2337 ASN A N 1
ATOM 935 C CA . ASN A 1 124 ? 3.367 5.385 32.632 1.00 9.55 2337 ASN A CA 1
ATOM 936 C C . ASN A 1 124 ? 4.689 6.134 32.621 1.00 9.74 2337 ASN A C 1
ATOM 937 O O . ASN A 1 124 ? 5.683 5.660 32.055 1.00 10.10 2337 ASN A O 1
ATOM 942 N N . GLU A 1 125 ? 4.686 7.308 33.248 1.00 8.97 2338 GLU A N 1
ATOM 943 C CA . GLU A 1 125 ? 5.908 8.069 33.509 1.00 9.84 2338 GLU A CA 1
ATOM 944 C C . GLU A 1 125 ? 5.531 9.234 34.405 1.00 8.66 2338 GLU A C 1
ATOM 945 O O . GLU A 1 125 ? 4.402 9.301 34.910 1.00 8.90 2338 GLU A O 1
ATOM 951 N N . LYS A 1 126 ? 6.474 10.137 34.619 1.00 8.82 2339 LYS A N 1
ATOM 952 C CA . LYS A 1 126 ? 6.234 11.260 35.501 1.00 9.68 2339 LYS A CA 1
ATOM 953 C C . LYS A 1 126 ? 7.077 12.433 35.067 1.00 10.16 2339 LYS A C 1
ATOM 954 O O . LYS A 1 126 ? 8.067 12.283 34.337 1.00 11.28 2339 LYS A O 1
ATOM 960 N N . HIS A 1 127 ? 6.672 13.608 35.531 1.00 10.31 2340 HIS A N 1
ATOM 961 C CA . HIS A 1 127 ? 7.446 14.821 35.366 1.00 10.58 2340 HIS A CA 1
ATOM 962 C C . HIS A 1 127 ? 7.663 15.410 36.750 1.00 11.10 2340 HIS A C 1
ATOM 963 O O . HIS A 1 127 ? 6.729 15.497 37.547 1.00 12.20 2340 HIS A O 1
ATOM 970 N N . THR A 1 128 ? 8.902 15.771 37.062 1.00 11.50 2341 THR A N 1
ATOM 971 C CA . THR A 1 128 ? 9.183 16.342 38.367 1.00 12.81 2341 THR A CA 1
ATOM 972 C C . THR A 1 128 ? 9.810 17.711 38.237 1.00 13.39 2341 THR A C 1
ATOM 973 O O . THR A 1 128 ? 10.528 17.992 37.276 1.00 15.31 2341 THR A O 1
ATOM 977 N N . LEU A 1 129 ? 9.518 18.559 39.215 1.00 12.99 2342 LEU A N 1
ATOM 978 C CA . LEU A 1 129 ? 10.162 19.854 39.346 1.00 13.69 2342 LEU A CA 1
ATOM 979 C C . LEU A 1 129 ? 10.743 19.932 40.748 1.00 14.15 2342 LEU A C 1
ATOM 980 O O . LEU A 1 129 ? 10.124 19.481 41.703 1.00 15.56 2342 LEU A O 1
ATOM 985 N N . GLU A 1 130 ? 11.940 20.485 40.874 1.00 15.87 2343 GLU A N 1
ATOM 986 C CA . GLU A 1 130 ? 12.500 20.753 42.184 1.00 17.62 2343 GLU A CA 1
ATOM 987 C C . GLU A 1 130 ? 12.221 22.209 42.526 1.00 18.25 2343 GLU A C 1
ATOM 988 O O . GLU A 1 130 ? 12.720 23.116 41.852 1.00 19.87 2343 GLU A O 1
ATOM 994 N N . LEU A 1 131 ? 11.392 22.434 43.543 1.00 18.68 2344 LEU A N 1
ATOM 995 C CA . LEU A 1 131 ? 11.095 23.794 43.983 1.00 19.40 2344 LEU A CA 1
ATOM 996 C C . LEU A 1 131 ? 12.175 24.267 44.948 1.00 19.30 2344 LEU A C 1
ATOM 997 O O . LEU A 1 131 ? 12.328 23.724 46.047 1.00 18.93 2344 LEU A O 1
ATOM 1002 N N . ALA A 1 132 ? 12.931 25.271 44.525 1.00 21.05 2345 ALA A N 1
ATOM 1003 C CA . ALA A 1 132 ? 14.056 25.760 45.308 1.00 20.82 2345 ALA A CA 1
ATOM 1004 C C . ALA A 1 132 ? 13.602 26.427 46.598 1.00 21.63 2345 ALA A C 1
ATOM 1005 O O . ALA A 1 132 ? 12.528 27.020 46.646 1.00 22.13 2345 ALA A O 1
ATOM 1007 N N . PRO A 1 133 ? 14.422 26.333 47.653 1.00 22.79 2346 PRO A N 1
ATOM 1008 C CA . PRO A 1 133 ? 14.053 27.006 48.902 1.00 23.15 2346 PRO A CA 1
ATOM 1009 C C . PRO A 1 133 ? 13.842 28.509 48.702 1.00 22.25 2346 PRO A C 1
ATOM 1010 O O . PRO A 1 133 ? 14.533 29.130 47.893 1.00 22.34 2346 PRO A O 1
ATOM 1014 N N . ASN A 1 134 ? 12.853 29.056 49.408 1.00 22.16 2347 ASN A N 1
ATOM 1015 C CA . ASN A 1 134 ? 12.526 30.479 49.367 1.00 22.97 2347 ASN A CA 1
ATOM 1016 C C . ASN A 1 134 ? 12.020 30.987 48.023 1.00 23.54 2347 ASN A C 1
ATOM 1017 O O . ASN A 1 134 ? 11.855 32.189 47.841 1.00 25.16 2347 ASN A O 1
ATOM 1022 N N . SER A 1 135 ? 11.775 30.087 47.079 1.00 22.42 2348 SER A N 1
ATOM 1023 C CA . SER A 1 135 ? 11.295 30.520 45.773 1.00 22.00 2348 SER A CA 1
ATOM 1024 C C . SER A 1 135 ? 9.865 31.021 45.898 1.00 21.48 2348 SER A C 1
ATOM 1025 O O . SER A 1 135 ? 9.132 30.614 46.804 1.00 20.70 2348 SER A O 1
ATOM 1028 N N . THR A 1 136 ? 9.472 31.906 44.991 1.00 22.06 2349 THR A N 1
ATOM 1029 C CA . THR A 1 136 ? 8.150 32.521 45.048 1.00 24.17 2349 THR A CA 1
ATOM 1030 C C . THR A 1 136 ? 7.008 31.494 45.017 1.00 22.43 2349 THR A C 1
ATOM 1031 O O . THR A 1 136 ? 6.084 31.567 45.828 1.00 21.99 2349 THR A O 1
ATOM 1035 N N . ALA A 1 137 ? 7.079 30.535 44.097 1.00 20.19 2350 ALA A N 1
ATOM 1036 C CA . ALA A 1 137 ? 6.036 29.517 43.978 1.00 19.01 2350 ALA A CA 1
ATOM 1037 C C . ALA A 1 137 ? 5.905 28.698 45.255 1.00 17.19 2350 ALA A C 1
ATOM 1038 O O . ALA A 1 137 ? 4.806 28.342 45.6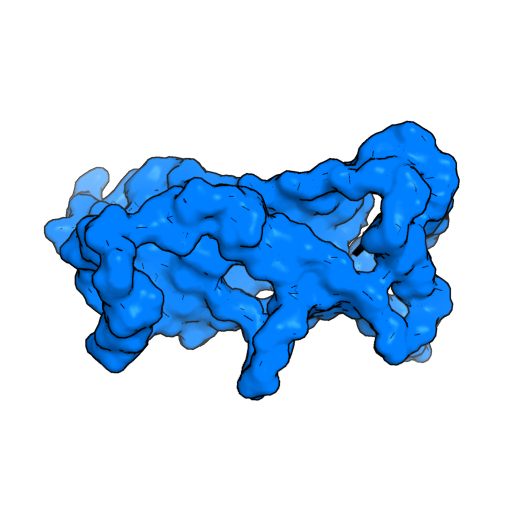80 1.00 16.43 2350 ALA A O 1
ATOM 1040 N N . ARG A 1 138 ? 7.041 28.400 45.866 1.00 15.49 2351 ARG A N 1
ATOM 1041 C CA . ARG A 1 138 ? 7.057 27.584 47.065 1.00 15.59 2351 ARG A CA 1
ATOM 1042 C C . ARG A 1 138 ? 6.397 28.321 48.229 1.00 15.72 2351 ARG A C 1
ATOM 1043 O O . ARG A 1 138 ? 5.594 27.741 48.961 1.00 15.11 2351 ARG A O 1
ATOM 1051 N N . ARG A 1 139 ? 6.725 29.601 48.392 1.00 17.04 2352 ARG A N 1
ATOM 1052 C CA . ARG A 1 139 ? 6.109 30.403 49.442 1.00 19.46 2352 ARG A CA 1
ATOM 1053 C C . ARG A 1 139 ? 4.620 30.610 49.185 1.00 17.95 2352 ARG A C 1
ATOM 1054 O O . ARG A 1 139 ? 3.812 30.572 50.111 1.00 17.06 2352 ARG A O 1
ATOM 1062 N N . GLN A 1 140 ? 4.260 30.821 47.923 1.00 16.17 2353 GLN A N 1
ATOM 1063 C CA . GLN A 1 140 ? 2.859 31.006 47.558 1.00 16.69 2353 GLN A CA 1
ATOM 1064 C C . GLN A 1 140 ? 2.049 29.730 47.785 1.00 14.99 2353 GLN A C 1
ATOM 1065 O O . GLN A 1 140 ? 0.903 29.792 48.211 1.00 15.58 2353 GLN A O 1
ATOM 1071 N N . LEU A 1 141 ? 2.636 28.570 47.501 1.00 13.67 2354 LEU A N 1
ATOM 1072 C CA . LEU A 1 141 ? 1.960 27.311 47.783 1.00 13.16 2354 LEU A CA 1
ATOM 1073 C C . LEU A 1 141 ? 1.723 27.164 49.289 1.00 13.63 2354 LEU A C 1
ATOM 1074 O O . LEU A 1 141 ? 0.638 26.790 49.719 1.00 13.47 2354 LEU A O 1
ATOM 1079 N N . ALA A 1 142 ? 2.738 27.480 50.088 1.00 13.35 2355 ALA A N 1
ATOM 1080 C CA . ALA A 1 142 ? 2.601 27.417 51.540 1.00 14.59 2355 ALA A CA 1
ATOM 1081 C C . ALA A 1 142 ? 1.474 28.323 52.023 1.00 14.32 2355 ALA A C 1
ATOM 1082 O O . ALA A 1 142 ? 0.699 27.953 52.900 1.00 14.28 2355 ALA A O 1
ATOM 1084 N N . GLN A 1 143 ? 1.382 29.507 51.431 1.00 14.52 2356 GLN A N 1
ATOM 1085 C CA . GLN A 1 143 ? 0.363 30.485 51.791 1.00 15.72 2356 GLN A CA 1
ATOM 1086 C C . GLN A 1 143 ? -1.057 29.955 51.573 1.00 15.00 2356 GLN A C 1
ATOM 1087 O O . GLN A 1 143 ? -1.975 30.317 52.297 1.00 14.70 2356 GLN A O 1
ATOM 1093 N N . LEU A 1 144 ? -1.241 29.079 50.594 1.00 14.15 2357 LEU A N 1
ATOM 1094 C CA . LEU A 1 144 ? -2.573 28.540 50.337 1.00 14.20 2357 LEU A CA 1
ATOM 1095 C C . LEU A 1 144 ? -3.134 27.799 51.537 1.00 14.53 2357 LEU A C 1
ATOM 1096 O O . LEU A 1 144 ? -4.349 27.751 51.731 1.00 14.54 2357 LEU A O 1
ATOM 1101 N N . LEU A 1 145 ? -2.246 27.236 52.351 1.00 14.23 2358 LEU A N 1
ATOM 1102 C CA . LEU A 1 145 ? -2.672 26.468 53.512 1.00 14.72 2358 LEU A CA 1
ATOM 1103 C C . LEU A 1 145 ? -3.371 27.318 54.561 1.00 16.23 2358 LEU A C 1
ATOM 1104 O O . LEU A 1 145 ? -4.036 26.793 55.441 1.00 16.64 2358 LEU A O 1
ATOM 1109 N N . GLU A 1 146 ? -3.221 28.635 54.468 1.00 16.32 2359 GLU A N 1
ATOM 1110 C CA . GLU A 1 146 ? -3.857 29.513 55.440 1.00 19.45 2359 GLU A CA 1
ATOM 1111 C C . GLU A 1 146 ? -5.369 29.581 55.173 1.00 19.27 2359 GLU A C 1
ATOM 1112 O O . GLU A 1 146 ? -6.141 29.984 56.041 1.00 20.02 2359 GLU A O 1
ATOM 1118 N N . GLY A 1 147 ? -5.792 29.145 53.987 1.00 18.48 2360 GLY A N 1
ATOM 1119 C CA . GLY A 1 147 ? -7.210 28.969 53.713 1.00 19.19 2360 GLY A CA 1
ATOM 1120 C C . GLY A 1 147 ? -7.994 30.175 53.222 1.00 20.43 2360 GLY A C 1
ATOM 1121 O O . GLY A 1 147 ? -9.214 30.220 53.368 1.00 21.05 2360 GLY A O 1
ATOM 1122 N N . ARG A 1 148 ? -7.311 31.155 52.644 1.00 20.58 2361 ARG A N 1
ATOM 1123 C CA . ARG A 1 148 ? -8.010 32.226 51.938 1.00 23.02 2361 ARG A CA 1
ATOM 1124 C C . ARG A 1 148 ? -8.404 31.730 50.554 1.00 23.53 2361 ARG A C 1
ATOM 1125 O O . ARG A 1 148 ? -7.540 31.468 49.723 1.00 22.84 2361 ARG A O 1
ATOM 1133 N N . PRO A 1 149 ? -9.718 31.618 50.298 1.00 25.62 2362 PRO A N 1
ATOM 1134 C CA . PRO A 1 149 ? -10.250 30.904 49.127 1.00 26.44 2362 PRO A CA 1
ATOM 1135 C C . PRO A 1 149 ? -9.910 31.531 47.772 1.00 26.36 2362 PRO A C 1
ATOM 1136 O O . PRO A 1 149 ? -9.895 30.820 46.765 1.00 27.22 2362 PRO A O 1
ATOM 1140 N N . ASP A 1 150 ? -9.640 32.831 47.750 1.00 25.73 2363 ASP A N 1
ATOM 1141 C CA . ASP A 1 150 ? -9.362 33.538 46.506 1.00 26.44 2363 ASP A CA 1
ATOM 1142 C C . ASP A 1 150 ? -7.937 33.320 46.006 1.00 24.38 2363 ASP A C 1
ATOM 1143 O O . ASP A 1 150 ? -7.622 33.643 44.862 1.00 26.69 2363 ASP A O 1
ATOM 1148 N N . GLN A 1 151 ? -7.074 32.776 46.855 1.00 20.17 2364 GLN A N 1
ATOM 1149 C CA . GLN A 1 151 ? -5.660 32.677 46.514 1.00 18.31 2364 GLN A CA 1
ATOM 1150 C C . GLN A 1 151 ? -5.306 31.429 45.703 1.00 16.73 2364 GLN A C 1
ATOM 1151 O O . GLN A 1 151 ? -5.996 30.409 45.761 1.00 16.70 2364 GLN A O 1
ATOM 1157 N N . SER A 1 152 ? -4.219 31.530 44.946 1.00 15.63 2365 SER A N 1
ATOM 1158 C CA . SER A 1 152 ? -3.755 30.437 44.103 1.00 15.64 2365 SER A CA 1
ATOM 1159 C C . SER A 1 152 ? -2.267 30.572 43.849 1.00 15.02 2365 SER A C 1
ATOM 1160 O O . SER A 1 152 ? -1.670 31.614 44.127 1.00 17.20 2365 SER A O 1
ATOM 1163 N N . VAL A 1 153 ? -1.668 29.513 43.320 1.00 13.78 2366 VAL A N 1
ATOM 1164 C CA . VAL A 1 153 ? -0.288 29.562 42.870 1.00 13.20 2366 VAL A CA 1
ATOM 1165 C C . VAL A 1 153 ? -0.175 28.962 41.473 1.00 12.30 2366 VAL A C 1
ATOM 1166 O O . VAL A 1 153 ? -0.839 27.974 41.158 1.00 12.16 2366 VAL A O 1
ATOM 1170 N N . VAL A 1 154 ? 0.641 29.577 40.625 1.00 13.39 2367 VAL A N 1
ATOM 1171 C CA . VAL A 1 154 ? 0.934 29.023 39.316 1.00 13.85 2367 VAL A CA 1
ATOM 1172 C C . VAL A 1 154 ? 2.282 28.330 39.350 1.00 13.88 2367 VAL A C 1
ATOM 1173 O O . VAL A 1 154 ? 3.287 28.912 39.775 1.00 14.99 2367 VAL A O 1
ATOM 1177 N N . ILE A 1 155 ? 2.296 27.072 38.925 1.00 13.13 2368 ILE A N 1
ATOM 1178 C CA . ILE A 1 155 ? 3.539 26.340 38.739 1.00 12.85 2368 ILE A CA 1
ATOM 1179 C C . ILE A 1 155 ? 3.802 26.237 37.239 1.00 12.87 2368 ILE A C 1
ATOM 1180 O O . ILE A 1 155 ? 3.057 25.575 36.520 1.00 12.16 2368 ILE A O 1
ATOM 1185 N N . PRO A 1 156 ? 4.846 26.920 36.749 1.00 13.50 2369 PRO A N 1
ATOM 1186 C CA . PRO A 1 156 ? 5.112 26.868 35.308 1.00 14.22 2369 PRO A CA 1
ATOM 1187 C C . PRO A 1 156 ? 5.587 25.481 34.887 1.00 12.92 2369 PRO A C 1
ATOM 1188 O O . PRO A 1 156 ? 6.166 24.757 35.704 1.00 13.91 2369 PRO A O 1
ATOM 1192 N N . HIS A 1 157 ? 5.296 25.105 33.646 1.00 12.39 2370 HIS A N 1
ATOM 1193 C CA . HIS A 1 157 ? 5.935 23.959 33.013 1.00 13.50 2370 HIS A CA 1
ATOM 1194 C C . HIS A 1 157 ? 5.725 22.646 33.764 1.00 13.19 2370 HIS A C 1
ATOM 1195 O O . HIS A 1 157 ? 6.655 21.868 33.957 1.00 13.98 2370 HIS A O 1
ATOM 1202 N N . LEU A 1 158 ? 4.484 22.398 34.159 1.00 11.57 2371 LEU A N 1
ATOM 1203 C CA . LEU A 1 158 ? 4.153 21.228 34.963 1.00 11.63 2371 LEU A CA 1
ATOM 1204 C C . LEU A 1 158 ? 3.406 20.138 34.189 1.00 11.96 2371 LEU A C 1
ATOM 1205 O O . LEU A 1 158 ? 3.600 18.956 34.453 1.00 12.57 2371 LEU A O 1
ATOM 1210 N N . PHE A 1 159 ? 2.564 20.532 33.236 1.00 10.07 2372 PHE A N 1
ATOM 1211 C CA . PHE A 1 159 ? 1.645 19.604 32.567 1.00 8.75 2372 PHE A CA 1
ATOM 1212 C C . PHE A 1 159 ? 2.104 19.308 31.140 1.00 9.24 2372 PHE A C 1
ATOM 1213 O O . PHE A 1 159 ? 1.996 20.166 30.278 1.00 9.42 2372 PHE A O 1
ATOM 1221 N N . PRO A 1 160 ? 2.607 18.089 30.880 1.00 8.81 2373 PRO A N 1
ATOM 1222 C CA . PRO A 1 160 ? 2.938 17.755 29.491 1.00 8.90 2373 PRO A CA 1
ATOM 1223 C C . PRO A 1 160 ? 1.666 17.370 28.741 1.00 9.11 2373 PRO A C 1
ATOM 1224 O O . PRO A 1 160 ? 1.084 16.315 28.993 1.00 10.45 2373 PRO A O 1
ATOM 1228 N N . LYS A 1 161 ? 1.231 18.232 27.833 1.00 9.09 2374 LYS A N 1
ATOM 1229 C CA . LYS A 1 161 ? -0.045 18.003 27.162 1.00 8.77 2374 LYS A CA 1
ATOM 1230 C C . LYS A 1 161 ? -0.054 16.801 26.213 1.00 8.39 2374 LYS A C 1
ATOM 1231 O O . LYS A 1 161 ? -1.050 16.085 26.130 1.00 9.49 2374 LYS A O 1
ATOM 1237 N N . TYR A 1 162 ? 1.054 16.572 25.518 1.00 7.69 2375 TYR A N 1
ATOM 1238 C CA . TYR A 1 162 ? 1.109 15.548 24.477 1.00 7.99 2375 TYR A CA 1
ATOM 1239 C C . TYR A 1 162 ? 1.991 14.400 24.932 1.00 8.44 2375 TYR A C 1
ATOM 1240 O O . TYR A 1 162 ? 3.192 14.576 25.142 1.00 9.51 2375 TYR A O 1
ATOM 1249 N N . ILE A 1 163 ? 1.387 13.230 25.103 1.00 8.43 2376 ILE A N 1
ATOM 1250 C CA . ILE A 1 163 ? 2.108 12.065 25.609 1.00 8.91 2376 ILE A CA 1
ATOM 1251 C C . ILE A 1 163 ? 1.851 10.854 24.708 1.00 8.54 2376 ILE A C 1
ATOM 1252 O O . ILE A 1 163 ? 0.751 10.687 24.173 1.00 9.33 2376 ILE A O 1
ATOM 1257 N N . ARG A 1 164 ? 2.884 10.045 24.500 1.00 8.92 2377 ARG A N 1
ATOM 1258 C CA . ARG A 1 164 ? 2.751 8.797 23.755 1.00 9.82 2377 ARG A CA 1
ATOM 1259 C C . ARG A 1 164 ? 2.516 7.624 24.699 1.00 10.08 2377 ARG A C 1
ATOM 1260 O O . ARG A 1 164 ? 3.159 7.532 25.747 1.00 11.73 2377 ARG A O 1
ATOM 1268 N N . ALA A 1 165 ? 1.586 6.750 24.322 1.00 9.78 2378 ALA A N 1
ATOM 1269 C CA . ALA A 1 165 ? 1.293 5.521 25.059 1.00 9.67 2378 ALA A CA 1
ATOM 1270 C C . ALA A 1 165 ? 1.668 4.353 24.1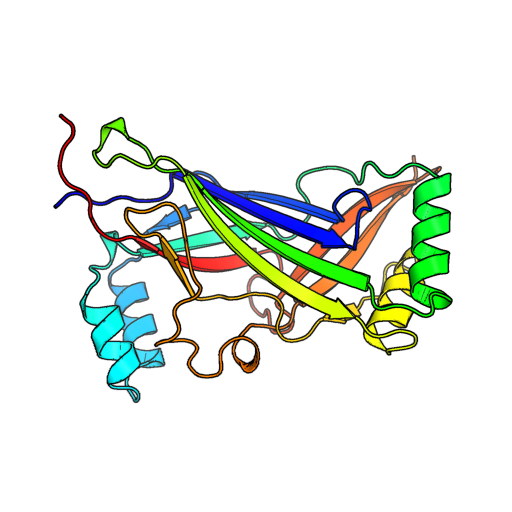66 1.00 9.88 2378 ALA A C 1
ATOM 1271 O O . ALA A 1 165 ? 0.841 3.845 23.397 1.00 10.54 2378 ALA A O 1
ATOM 1273 N N . PRO A 1 166 ? 2.932 3.930 24.246 1.00 10.44 2379 PRO A N 1
ATOM 1274 C CA . PRO A 1 166 ? 3.437 2.940 23.294 1.00 10.82 2379 PRO A CA 1
ATOM 1275 C C . PRO A 1 166 ? 3.131 1.532 23.770 1.00 10.94 2379 PRO A C 1
ATOM 1276 O O . PRO A 1 166 ? 2.463 1.359 24.787 1.00 11.12 2379 PRO A O 1
ATOM 1280 N N . ASN A 1 167 ? 3.604 0.532 23.039 1.00 12.28 2380 ASN A N 1
ATOM 1281 C CA . ASN A 1 167 ? 3.364 -0.852 23.428 1.00 13.22 2380 ASN A CA 1
ATOM 1282 C C . ASN A 1 167 ? 4.042 -1.201 24.752 1.00 12.64 2380 ASN A C 1
ATOM 1283 O O . ASN A 1 167 ? 3.544 -2.030 25.524 1.00 13.29 2380 ASN A O 1
ATOM 1288 N N . GLY A 1 168 ? 5.179 -0.561 25.011 1.00 11.36 2381 GLY A N 1
ATOM 1289 C CA . GLY A 1 168 ? 5.956 -0.798 26.222 1.00 11.80 2381 GLY A CA 1
ATOM 1290 C C . GLY A 1 168 ? 5.490 0.019 27.420 1.00 11.55 2381 GLY A C 1
ATOM 1291 O O . GLY A 1 168 ? 4.556 0.807 27.319 1.00 12.16 2381 GLY A O 1
ATOM 1292 N N . PRO A 1 169 ? 6.140 -0.181 28.573 1.00 12.43 2382 PRO A N 1
ATOM 1293 C CA . PRO A 1 169 ? 5.691 0.373 29.861 1.00 12.46 2382 PRO A CA 1
ATOM 1294 C C . PRO A 1 169 ? 6.068 1.836 30.129 1.00 11.11 2382 PRO A C 1
ATOM 1295 O O . PRO A 1 169 ? 5.657 2.380 31.164 1.00 11.80 2382 PRO A O 1
ATOM 1299 N N . GLU A 1 170 ? 6.830 2.459 29.237 1.00 11.97 2383 GLU A N 1
ATOM 1300 C CA . GLU A 1 170 ? 7.288 3.831 29.457 1.00 12.27 2383 GLU A CA 1
ATOM 1301 C C . GLU A 1 170 ? 6.600 4.781 28.485 1.00 11.70 2383 GLU A C 1
ATOM 1302 O O . GLU A 1 170 ? 6.741 4.650 27.267 1.00 12.78 2383 GLU A O 1
ATOM 1308 N N . ALA A 1 171 ? 5.848 5.729 29.044 1.00 9.87 2384 ALA A N 1
ATOM 1309 C CA . ALA A 1 171 ? 5.012 6.636 28.265 1.00 9.94 2384 ALA A CA 1
ATOM 1310 C C . ALA A 1 171 ? 5.574 8.056 28.328 1.00 10.22 2384 ALA A C 1
ATOM 1311 O O . ALA A 1 171 ? 5.257 8.811 29.238 1.00 10.89 2384 ALA A O 1
ATOM 1313 N N . ASN A 1 172 ? 6.408 8.425 27.365 1.00 10.74 2385 ASN A N 1
ATOM 1314 C CA . ASN A 1 172 ? 7.093 9.714 27.436 1.00 10.48 2385 ASN A CA 1
ATOM 1315 C C . ASN A 1 172 ? 6.327 10.831 26.753 1.00 9.93 2385 ASN A C 1
ATOM 1316 O O . ASN A 1 172 ? 5.659 10.602 25.746 1.00 10.70 2385 ASN A O 1
ATOM 1321 N N . PRO A 1 173 ? 6.430 12.052 27.298 1.00 9.40 2386 PRO A N 1
ATOM 1322 C CA . PRO A 1 173 ? 5.895 13.199 26.558 1.00 10.26 2386 PRO A CA 1
ATOM 1323 C C . PRO A 1 173 ? 6.531 13.236 25.170 1.00 11.08 2386 PRO A C 1
ATOM 1324 O O . PRO A 1 173 ? 7.701 12.889 25.007 1.00 11.16 2386 PRO A O 1
ATOM 1328 N N . VAL A 1 174 ? 5.751 13.619 24.169 1.00 10.33 2387 VAL A N 1
ATOM 1329 C CA . VAL A 1 174 ? 6.225 13.557 22.786 1.00 11.96 2387 VAL A CA 1
ATOM 1330 C C . VAL A 1 174 ? 7.197 14.693 22.488 1.00 13.81 2387 VAL A C 1
ATOM 1331 O O . VAL A 1 174 ? 6.801 15.855 22.398 1.00 13.48 2387 VAL A O 1
ATOM 1335 N N . LYS A 1 175 ? 8.473 14.359 22.339 1.00 15.99 2388 LYS A N 1
ATOM 1336 C CA . LYS A 1 175 ? 9.479 15.384 22.096 1.00 18.97 2388 LYS A CA 1
ATOM 1337 C C . LYS A 1 175 ? 9.246 16.120 20.782 1.00 17.42 2388 LYS A C 1
ATOM 1338 O O . LYS A 1 175 ? 9.504 17.310 20.692 1.00 18.06 2388 LYS A O 1
ATOM 1344 N N . GLN A 1 176 ? 8.749 15.424 19.766 1.00 15.81 2389 GLN A N 1
ATOM 1345 C CA . GLN A 1 176 ? 8.544 16.073 18.470 1.00 16.41 2389 GLN A CA 1
ATOM 1346 C C . GLN A 1 176 ? 7.486 17.178 18.506 1.00 14.52 2389 GLN A C 1
ATOM 1347 O O . GLN A 1 176 ? 7.502 18.072 17.671 1.00 15.67 2389 GLN A O 1
ATOM 1353 N N . LEU A 1 177 ? 6.574 17.111 19.474 1.00 13.19 2390 LEU A N 1
ATOM 1354 C CA . LEU A 1 177 ? 5.543 18.132 19.627 1.00 13.58 2390 LEU A CA 1
ATOM 1355 C C . LEU A 1 177 ? 5.904 19.106 20.745 1.00 14.35 2390 LEU A C 1
ATOM 1356 O O . LEU A 1 177 ? 5.315 20.180 20.850 1.00 16.52 2390 LEU A O 1
ATOM 1361 N N . GLN A 1 178 ? 6.866 18.712 21.579 1.00 13.15 2391 GLN A N 1
ATOM 1362 C CA . GLN A 1 178 ? 7.358 19.528 22.686 1.00 13.93 2391 GLN A CA 1
ATOM 1363 C C . GLN A 1 178 ? 8.894 19.523 22.649 1.00 16.52 2391 GLN A C 1
ATOM 1364 O O . GLN A 1 178 ? 9.548 18.995 23.552 1.00 15.88 2391 GLN A O 1
ATOM 1370 N N . PRO A 1 179 ? 9.474 20.105 21.587 1.00 18.15 2392 PRO A N 1
ATOM 1371 C CA . PRO A 1 179 ? 10.917 19.962 21.355 1.00 19.80 2392 PRO A CA 1
ATOM 1372 C C . PRO A 1 179 ? 11.797 20.617 22.414 1.00 20.79 2392 PRO A C 1
ATOM 1373 O O . PRO A 1 179 ? 12.948 20.214 22.563 1.00 21.85 2392 PRO A O 1
ATOM 1377 N N . ASP A 1 180 ? 11.269 21.595 23.141 1.00 20.88 2393 ASP A N 1
ATOM 1378 C CA . ASP A 1 180 ? 12.026 22.219 24.218 1.00 22.35 2393 ASP A CA 1
ATOM 1379 C C . ASP A 1 180 ? 11.717 21.545 25.548 1.00 21.37 2393 ASP A C 1
ATOM 1380 O O . ASP A 1 180 ? 12.016 22.087 26.611 1.00 20.96 2393 ASP A O 1
ATOM 1385 N N . GLU A 1 181 ? 11.114 20.360 25.466 1.00 20.83 2394 GLU A N 1
ATOM 1386 C CA . GLU A 1 181 ? 10.857 19.516 26.627 1.00 21.18 2394 GLU A CA 1
ATOM 1387 C C . GLU A 1 181 ? 10.099 20.253 27.734 1.00 18.91 2394 GLU A C 1
ATOM 1388 O O . GLU A 1 181 ? 9.022 20.782 27.487 1.00 17.27 2394 GLU A O 1
ATOM 1394 N N . GLU A 1 182 ? 10.657 20.291 28.939 1.00 20.06 2395 GLU A N 1
ATOM 1395 C CA . GLU A 1 182 ? 10.000 20.937 30.076 1.00 21.49 2395 GLU A CA 1
ATOM 1396 C C . GLU A 1 182 ? 9.496 22.348 29.752 1.00 18.75 2395 GLU A C 1
ATOM 1397 O O . GLU A 1 182 ? 8.419 22.751 30.189 1.00 16.36 2395 GLU A O 1
ATOM 1403 N N . GLU A 1 183 ? 10.264 23.079 28.950 1.00 18.93 2396 GLU A N 1
ATOM 1404 C CA . GLU A 1 183 ? 9.908 24.447 28.592 1.00 21.52 2396 GLU A CA 1
ATOM 1405 C C . GLU A 1 183 ? 8.615 24.511 27.774 1.00 18.75 2396 GLU A C 1
ATOM 1406 O O . GLU A 1 183 ? 7.977 25.563 27.686 1.00 19.65 2396 GLU A O 1
ATOM 1412 N N . ASP A 1 184 ? 8.226 23.383 27.184 1.00 15.90 2397 ASP A N 1
ATOM 1413 C CA . ASP A 1 184 ? 6.997 23.313 26.395 1.00 14.73 2397 ASP A CA 1
ATOM 1414 C C . ASP A 1 184 ? 5.816 22.725 27.165 1.00 13.11 2397 ASP A C 1
ATOM 1415 O O . ASP A 1 184 ? 4.726 22.565 26.611 1.00 14.10 2397 ASP A O 1
ATOM 1420 N N . TYR A 1 185 ? 6.022 22.401 28.435 1.00 12.02 2398 TYR A N 1
ATOM 1421 C CA . TYR A 1 185 ? 4.924 21.885 29.250 1.00 10.71 2398 TYR A CA 1
ATOM 1422 C C . TYR A 1 185 ? 4.108 23.065 29.765 1.00 11.05 2398 TYR A C 1
ATOM 1423 O O . TYR A 1 185 ? 4.620 24.179 29.884 1.00 12.27 2398 TYR A O 1
ATOM 1432 N N . LEU A 1 186 ? 2.835 22.825 30.053 1.00 9.90 2399 LEU A N 1
ATOM 1433 C CA . LEU A 1 186 ? 1.926 23.916 30.378 1.00 9.44 2399 LEU A CA 1
ATOM 1434 C C . LEU A 1 186 ? 1.949 24.261 31.866 1.00 9.70 2399 LEU A C 1
ATOM 1435 O O . LEU A 1 186 ? 2.116 23.390 32.731 1.00 10.65 2399 LEU A O 1
ATOM 1440 N N . GLY A 1 187 ? 1.756 25.540 32.161 1.00 10.86 2400 GLY A N 1
ATOM 1441 C CA . GLY A 1 187 ? 1.627 25.975 33.536 1.00 10.47 2400 GLY A CA 1
ATOM 1442 C C . GLY A 1 187 ? 0.320 25.516 34.151 1.00 10.98 2400 GLY A C 1
ATOM 1443 O O . GLY A 1 187 ? -0.696 25.367 33.459 1.00 11.50 2400 GLY A O 1
ATOM 1444 N N . VAL A 1 188 ? 0.350 25.298 35.461 1.00 11.44 2401 VAL A N 1
ATOM 1445 C CA . VAL A 1 188 ? -0.813 24.810 36.197 1.00 11.86 2401 VAL A CA 1
ATOM 1446 C C . VAL A 1 188 ? -1.103 25.721 37.382 1.00 12.30 2401 VAL A C 1
ATOM 1447 O O . VAL A 1 188 ? -0.199 26.055 38.147 1.00 14.00 2401 VAL A O 1
ATOM 1451 N N . ARG A 1 189 ? -2.359 26.138 37.514 1.00 11.42 2402 ARG A N 1
ATOM 1452 C CA . ARG A 1 189 ? -2.785 26.957 38.644 1.00 12.12 2402 ARG A CA 1
ATOM 1453 C C . ARG A 1 189 ? -3.392 26.036 39.688 1.00 12.22 2402 ARG A C 1
ATOM 1454 O O . ARG A 1 189 ? -4.259 25.217 39.372 1.00 13.10 2402 ARG A O 1
ATOM 1462 N N . ILE A 1 190 ? -2.920 26.163 40.922 1.00 11.76 2403 ILE A N 1
ATOM 1463 C CA . ILE A 1 190 ? -3.326 25.291 42.021 1.00 11.85 2403 ILE A CA 1
ATOM 1464 C C . ILE A 1 190 ? -4.080 26.080 43.088 1.00 12.14 2403 ILE A C 1
ATOM 1465 O O . ILE A 1 190 ? -3.689 27.193 43.433 1.00 12.48 2403 ILE A O 1
ATOM 1470 N N . GLN A 1 191 ? -5.161 25.496 43.594 1.00 12.44 2404 GLN A N 1
ATOM 1471 C CA . GLN A 1 191 ? -5.930 26.091 44.669 1.00 12.47 2404 GLN A CA 1
ATOM 1472 C C . GLN A 1 191 ? -6.299 25.024 45.680 1.00 11.54 2404 GLN A C 1
ATOM 1473 O O . GLN A 1 191 ? -6.407 23.837 45.347 1.00 11.54 2404 GLN A O 1
ATOM 1479 N N . LEU A 1 192 ? -6.497 25.457 46.917 1.00 12.74 2405 LEU A N 1
ATOM 1480 C CA . LEU A 1 192 ? -6.967 24.589 47.980 1.00 12.55 2405 LEU A CA 1
ATOM 1481 C C . LEU A 1 192 ? -8.430 24.901 48.278 1.00 12.77 2405 LEU A C 1
ATOM 1482 O O . LEU A 1 192 ? -8.780 26.047 48.561 1.00 14.69 2405 LEU A O 1
ATOM 1487 N N . ARG A 1 193 ? -9.280 23.881 48.207 1.00 12.87 2406 ARG A N 1
ATOM 1488 C CA . ARG A 1 193 ? -10.692 24.024 48.555 1.00 15.09 2406 ARG A CA 1
ATOM 1489 C C . ARG A 1 193 ? -10.943 23.493 49.956 1.00 15.58 2406 ARG A C 1
ATOM 1490 O O . ARG A 1 193 ? -10.397 22.463 50.351 1.00 14.91 2406 ARG A O 1
ATOM 1498 N N . ARG A 1 194 ? -11.767 24.213 50.710 1.00 17.39 2407 ARG A N 1
ATOM 1499 C CA . ARG A 1 194 ? -12.092 23.831 52.078 1.00 19.53 2407 ARG A CA 1
ATOM 1500 C C . ARG A 1 194 ? -13.591 23.951 52.320 1.00 22.17 2407 ARG A C 1
ATOM 1501 O O . ARG A 1 194 ? -14.219 24.907 51.876 1.00 23.70 2407 ARG A O 1
ATOM 1509 N N . GLU A 1 195 ? -14.155 22.972 53.021 1.00 24.00 2408 GLU A N 1
ATOM 1510 C CA . GLU A 1 195 ? -15.559 23.005 53.425 1.00 27.48 2408 GLU A CA 1
ATOM 1511 C C . GLU A 1 195 ? -15.625 22.765 54.919 1.00 27.49 2408 GLU A C 1
ATOM 1512 O O . GLU A 1 195 ? -15.103 21.768 55.402 1.00 26.18 2408 GLU A O 1
ATOM 1518 N N . GLN A 1 196 ? -16.266 23.666 55.658 1.00 30.16 2409 GLN A N 1
ATOM 1519 C CA . GLN A 1 196 ? -16.374 23.495 57.104 1.00 33.19 2409 GLN A CA 1
ATOM 1520 C C . GLN A 1 196 ? -17.243 22.286 57.447 1.00 33.59 2409 GLN A C 1
ATOM 1521 O O . GLN A 1 196 ? -18.254 22.029 56.796 1.00 33.24 2409 GLN A O 1
ATOM 1527 N N . VAL A 1 197 ? -16.838 21.538 58.467 1.00 34.64 2410 VAL A N 1
ATOM 1528 C CA . VAL A 1 197 ? -17.577 20.348 58.870 1.00 36.56 2410 VAL A CA 1
ATOM 1529 C C . VAL A 1 197 ? -18.727 20.695 59.808 1.00 37.79 2410 VAL A C 1
ATOM 1530 O O . VAL A 1 197 ? -19.245 21.812 59.779 1.00 38.72 2410 VAL A O 1
ATOM 1534 N N . SER A 1 211 ? -8.589 21.312 60.647 1.00 48.98 2424 SER A N 1
ATOM 1535 C CA . SER A 1 211 ? -9.149 20.061 61.152 1.00 48.25 2424 SER A CA 1
ATOM 1536 C C . SER A 1 211 ? -10.667 20.130 61.331 1.00 46.86 2424 SER A C 1
ATOM 1537 O O . SER A 1 211 ? -11.314 19.109 61.562 1.00 47.56 2424 SER A O 1
ATOM 1540 N N . ASP A 1 212 ? -11.229 21.333 61.234 1.00 44.06 2425 ASP A N 1
ATOM 1541 C CA . ASP A 1 212 ? -12.681 21.504 61.191 1.00 40.84 2425 ASP A CA 1
ATOM 1542 C C . ASP A 1 212 ? -13.113 21.844 59.770 1.00 34.45 2425 ASP A C 1
ATOM 1543 O O . ASP A 1 212 ? -14.192 22.392 59.539 1.00 32.97 2425 ASP A O 1
ATOM 1548 N N . PHE A 1 213 ? -12.245 21.521 58.820 1.00 29.50 2426 PHE A N 1
ATOM 1549 C CA . PHE A 1 213 ? -12.547 21.694 57.411 1.00 26.29 2426 PHE A CA 1
ATOM 1550 C C . PHE A 1 213 ? -12.176 20.430 56.663 1.00 23.11 2426 PHE A C 1
ATOM 1551 O O . PHE A 1 213 ? -11.117 19.854 56.905 1.00 23.85 2426 PHE A O 1
ATOM 1559 N N . LEU A 1 214 ? -13.047 20.000 55.758 1.00 20.33 2427 LEU A N 1
ATOM 1560 C CA . LEU A 1 214 ? -12.652 19.038 54.737 1.00 19.13 2427 LEU A CA 1
ATOM 1561 C C . LEU A 1 214 ? -11.782 19.803 53.755 1.00 16.46 2427 LEU A C 1
ATOM 1562 O O . LEU A 1 214 ? -12.055 20.966 53.473 1.00 17.40 2427 LEU A O 1
ATOM 1567 N N . GLU A 1 215 ? -10.738 19.162 53.238 1.00 14.25 2428 GLU A N 1
ATOM 1568 C CA . GLU A 1 215 ? -9.856 19.818 52.278 1.00 13.37 2428 GLU A CA 1
ATOM 1569 C C . GLU A 1 215 ? -9.625 18.954 51.049 1.00 12.22 2428 GLU A C 1
ATOM 1570 O O . GLU A 1 215 ? -9.499 17.739 51.148 1.00 12.97 2428 GLU A O 1
ATOM 1576 N N . TRP A 1 216 ? -9.579 19.595 49.889 1.00 11.78 2429 TRP A N 1
ATOM 1577 C CA . TRP A 1 216 ? -9.121 18.939 48.674 1.00 10.68 2429 TRP A CA 1
ATOM 1578 C C . TRP A 1 216 ? -8.514 19.971 47.744 1.00 10.63 2429 TRP A C 1
ATOM 1579 O O . TRP A 1 216 ? -8.819 21.167 47.831 1.00 12.36 2429 TRP A O 1
ATOM 1590 N N . TRP A 1 21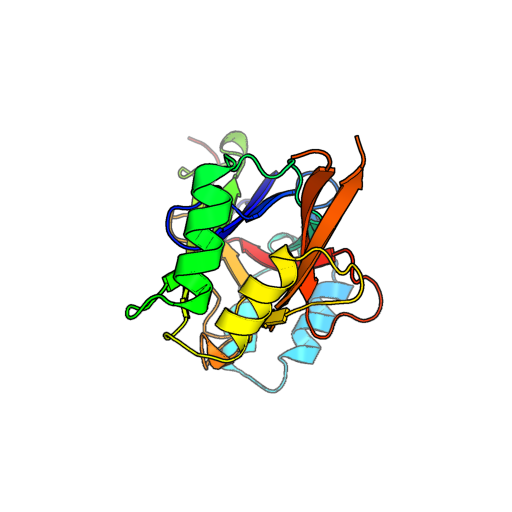7 ? -7.649 19.511 46.850 1.00 9.52 2430 TRP A N 1
ATOM 1591 C CA . TRP A 1 217 ? -6.943 20.424 45.958 1.00 9.40 2430 TRP A CA 1
ATOM 1592 C C . TRP A 1 217 ? -7.572 20.439 44.574 1.00 9.77 2430 TRP A C 1
ATOM 1593 O O . TRP A 1 217 ? -8.152 19.443 44.131 1.00 10.24 2430 TRP A O 1
ATOM 1604 N N . VAL A 1 218 ? -7.453 21.581 43.906 1.00 10.30 2431 VAL A N 1
ATOM 1605 C CA . VAL A 1 218 ? -8.013 21.776 42.578 1.00 9.90 2431 VAL A CA 1
ATOM 1606 C C . VAL A 1 218 ? -6.932 22.360 41.688 1.00 10.23 2431 VAL A C 1
ATOM 1607 O O . VAL A 1 218 ? -6.279 23.344 42.053 1.00 12.00 2431 VAL A O 1
ATOM 1611 N N . ILE A 1 219 ? -6.721 21.736 40.534 1.00 9.84 2432 ILE A N 1
ATOM 1612 C CA . ILE A 1 219 ? -5.768 22.263 39.575 1.00 10.02 2432 ILE A CA 1
ATOM 1613 C C . ILE A 1 219 ? -6.487 22.633 38.278 1.00 10.09 2432 ILE A C 1
ATOM 1614 O O . ILE A 1 219 ? -7.535 22.076 37.952 1.00 10.28 2432 ILE A O 1
ATOM 1619 N N . GLU A 1 220 ? -5.934 23.602 37.563 1.00 11.11 2433 GLU A N 1
ATOM 1620 C CA . GLU A 1 220 ? -6.430 23.958 36.242 1.00 10.60 2433 GLU A CA 1
ATOM 1621 C C . GLU A 1 220 ? -5.240 24.372 35.393 1.00 10.56 2433 GLU A C 1
ATOM 1622 O O . GLU A 1 220 ? -4.197 24.731 35.927 1.00 11.07 2433 GLU A O 1
ATOM 1628 N N . LEU A 1 221 ? -5.370 24.306 34.073 1.00 10.06 2434 LEU A N 1
ATOM 1629 C CA . LEU A 1 221 ? -4.310 24.855 33.235 1.00 11.30 2434 LEU A CA 1
ATOM 1630 C C . LEU A 1 221 ? -4.292 26.373 33.401 1.00 12.66 2434 LEU A C 1
ATOM 1631 O O . LEU A 1 221 ? -5.343 27.006 33.443 1.00 13.28 2434 LEU A O 1
ATOM 1636 N N . GLN A 1 222 ? -3.099 26.944 33.520 1.00 14.10 2435 GLN A N 1
ATOM 1637 C CA . GLN A 1 222 ? -2.954 28.382 33.719 1.00 16.32 2435 GLN A CA 1
ATOM 1638 C C . GLN A 1 222 ? -3.717 29.192 32.669 1.00 17.86 2435 GLN A C 1
ATOM 1639 O O . GLN A 1 222 ? -4.379 30.190 32.982 1.00 19.28 2435 GLN A O 1
ATOM 1645 N N . ASP A 1 223 ? -3.648 28.744 31.423 1.00 18.31 2436 ASP A N 1
ATOM 1646 C CA . ASP A 1 223 ? -4.276 29.481 30.335 1.00 20.29 2436 ASP A CA 1
ATOM 1647 C C . ASP A 1 223 ? -5.623 28.906 29.908 1.00 18.00 2436 ASP A C 1
ATOM 1648 O O . ASP A 1 223 ? -6.069 29.142 28.785 1.00 19.20 2436 ASP A O 1
ATOM 1653 N N . CYS A 1 224 ? -6.288 28.176 30.799 1.00 16.15 2437 CYS A N 1
ATOM 1654 C CA . CYS A 1 224 ? -7.599 27.628 30.461 1.00 15.49 2437 CYS A CA 1
ATOM 1655 C C . CYS A 1 224 ? -8.580 28.751 30.120 1.00 17.12 2437 CYS A C 1
ATOM 1656 O O . CYS A 1 224 ? -8.528 29.844 30.692 1.00 17.77 2437 CYS A O 1
ATOM 1659 N N . LYS A 1 225 ? -9.459 28.479 29.166 1.00 17.64 2438 LYS A N 1
ATOM 1660 C CA . LYS A 1 225 ? -10.419 29.482 28.722 1.00 18.76 2438 LYS A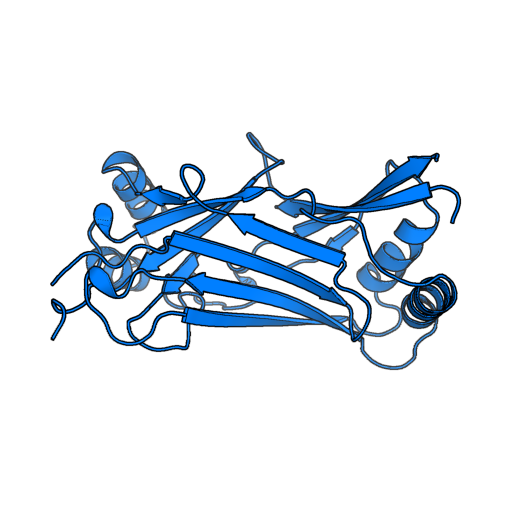 CA 1
ATOM 1661 C C . LYS A 1 225 ? -11.850 28.988 28.863 1.00 18.23 2438 LYS A C 1
ATOM 1662 O O . LYS A 1 225 ? -12.598 29.463 29.721 1.00 17.98 2438 LYS A O 1
ATOM 1668 N N . ALA A 1 226 ? -12.233 28.033 28.023 1.00 19.50 2439 ALA A N 1
ATOM 1669 C CA . ALA A 1 226 ? -13.627 27.602 27.950 1.00 21.40 2439 ALA A CA 1
ATOM 1670 C C . ALA A 1 226 ? -14.013 26.570 29.009 1.00 21.86 2439 ALA A C 1
ATOM 1671 O O . ALA A 1 226 ? -15.143 26.571 29.494 1.00 23.78 2439 ALA A O 1
ATOM 1673 N N . ASP A 1 227 ? -13.082 25.690 29.366 1.00 19.43 2440 ASP A N 1
ATOM 1674 C CA . ASP A 1 227 ? -13.406 24.596 30.282 1.00 19.46 2440 ASP A CA 1
ATOM 1675 C C . ASP A 1 227 ? -12.322 24.445 31.335 1.00 15.47 2440 ASP A C 1
ATOM 1676 O O . ASP A 1 227 ? -11.568 23.471 31.334 1.00 15.47 2440 ASP A O 1
ATOM 1681 N N . CYS A 1 228 ? -12.252 25.396 32.255 1.00 14.61 2441 CYS A N 1
ATOM 1682 C CA . CYS A 1 228 ? -11.200 25.376 33.261 1.00 12.40 2441 CYS A CA 1
ATOM 1683 C C . CYS A 1 228 ? -11.270 24.182 34.208 1.00 11.53 2441 CYS A C 1
ATOM 1684 O O . CYS A 1 228 ? -10.291 23.867 34.878 1.00 11.89 2441 CYS A O 1
ATOM 1687 N N . ASN A 1 229 ? -12.411 23.505 34.260 1.00 10.48 2442 ASN A N 1
ATOM 1688 C CA . ASN A 1 229 ? -12.503 22.287 35.066 1.00 11.09 2442 ASN A CA 1
ATOM 1689 C C . ASN A 1 229 ? -11.765 21.086 34.462 1.00 10.95 2442 ASN A C 1
ATOM 1690 O O . ASN A 1 229 ? -11.595 20.067 35.134 1.00 11.61 2442 ASN A O 1
ATOM 1695 N N . LEU A 1 230 ? -11.326 21.208 33.207 1.00 10.39 2443 LEU A N 1
ATOM 1696 C CA . LEU A 1 230 ? -10.693 20.100 32.481 1.00 9.86 2443 LEU A CA 1
ATOM 1697 C C . LEU A 1 230 ? -9.241 20.378 32.139 1.00 10.35 2443 LEU A C 1
ATOM 1698 O O . LEU A 1 230 ? -8.887 21.492 31.722 1.00 11.98 2443 LEU A O 1
ATOM 1703 N N . LEU A 1 231 ? -8.406 19.353 32.284 1.00 10.14 2444 LEU A N 1
ATOM 1704 C CA . LEU A 1 231 ? -7.026 19.426 31.811 1.00 10.48 2444 LEU A CA 1
ATOM 1705 C C . LEU A 1 231 ? -6.870 18.396 30.706 1.00 10.10 2444 LEU A C 1
ATOM 1706 O O . LEU A 1 231 ? -6.656 17.219 30.972 1.00 10.17 2444 LEU A O 1
ATOM 1711 N N . PRO A 1 232 ? -7.020 18.832 29.454 1.00 8.95 2445 PRO A N 1
ATOM 1712 C CA . PRO A 1 232 ? -7.025 17.880 28.338 1.00 8.42 2445 PRO A CA 1
ATOM 1713 C C . PRO A 1 232 ? -5.638 17.367 27.972 1.00 9.51 2445 PRO A C 1
ATOM 1714 O O . PRO A 1 232 ? -4.804 18.115 27.466 1.00 11.13 2445 PRO A O 1
ATOM 1718 N N . MET A 1 233 ? -5.413 16.086 28.227 1.00 8.66 2446 MET A N 1
ATOM 1719 C CA . MET A 1 233 ? -4.157 15.439 27.894 1.00 8.65 2446 MET A CA 1
ATOM 1720 C C . MET A 1 233 ? -4.350 14.644 26.612 1.00 8.26 2446 MET A C 1
ATOM 1721 O O . MET A 1 233 ? -5.255 13.816 26.525 1.00 9.41 2446 MET A O 1
ATOM 1726 N N . VAL A 1 234 ? -3.514 14.913 25.617 1.00 7.87 2447 VAL A N 1
ATOM 1727 C CA . VAL A 1 234 ? -3.647 14.272 24.316 1.00 8.70 2447 VAL A CA 1
ATOM 1728 C C . VAL A 1 234 ? -2.678 13.099 24.237 1.00 8.06 2447 VAL A C 1
ATOM 1729 O O . VAL A 1 234 ? -1.467 13.271 24.380 1.00 8.66 2447 VAL A O 1
ATOM 1733 N N . ILE A 1 235 ? -3.230 11.905 24.036 1.00 7.70 2448 ILE A N 1
ATOM 1734 C CA . ILE A 1 235 ? -2.471 10.663 24.138 1.00 8.47 2448 ILE A CA 1
ATOM 1735 C C . ILE A 1 235 ? -2.476 9.916 22.809 1.00 8.80 2448 ILE A C 1
ATOM 1736 O O . ILE A 1 235 ? -3.537 9.571 22.285 1.00 9.22 2448 ILE A O 1
ATOM 1741 N N . PHE A 1 236 ? -1.278 9.669 22.283 1.00 8.39 2449 PHE A N 1
ATOM 1742 C CA . PHE A 1 236 ? -1.080 8.964 21.020 1.00 9.08 2449 PHE A CA 1
ATOM 1743 C C . PHE A 1 236 ? -0.710 7.521 21.330 1.00 9.31 2449 PHE A C 1
ATOM 1744 O O . PHE A 1 236 ? 0.352 7.273 21.896 1.00 10.44 2449 PHE A O 1
ATOM 1752 N N . SER A 1 237 ? -1.569 6.573 20.951 1.00 10.46 2450 SER A N 1
ATOM 1753 C CA . SER A 1 237 ? -1.328 5.168 21.276 1.00 11.10 2450 SER A CA 1
ATOM 1754 C C . SER A 1 237 ? -0.924 4.359 20.050 1.00 11.15 2450 SER A C 1
ATOM 1755 O O . SER A 1 237 ? -1.669 4.288 19.079 1.00 12.26 2450 SER A O 1
ATOM 1758 N N . ASP A 1 238 ? 0.255 3.747 20.097 1.00 11.96 2451 ASP A N 1
ATOM 1759 C CA . ASP A 1 238 ? 0.679 2.862 19.013 1.00 12.98 2451 ASP A CA 1
ATOM 1760 C C . ASP A 1 238 ? -0.283 1.677 18.933 1.00 14.02 2451 ASP A C 1
ATOM 1761 O O . ASP A 1 238 ? -0.751 1.179 19.957 1.00 14.67 2451 ASP A O 1
ATOM 1766 N N . LYS A 1 239 ? -0.580 1.219 17.725 1.00 15.11 2452 LYS A N 1
ATOM 1767 C CA . LYS A 1 239 ? -1.415 0.034 17.581 1.00 15.94 2452 LYS A CA 1
ATOM 1768 C C . LYS A 1 239 ? -0.727 -1.203 18.164 1.00 16.85 2452 LYS A C 1
ATOM 1769 O O . LYS A 1 239 ? 0.491 -1.213 18.349 1.00 16.82 2452 LYS A O 1
ATOM 1775 N N . VAL A 1 240 ? -1.516 -2.230 18.473 1.00 17.73 2453 VAL A N 1
ATOM 1776 C CA . VAL A 1 240 ? -0.984 -3.502 18.958 1.00 19.65 2453 VAL A CA 1
ATOM 1777 C C . VAL A 1 240 ? -1.387 -4.667 18.063 1.00 22.73 2453 VAL A C 1
ATOM 1778 O O . VAL A 1 240 ? -2.316 -4.562 17.260 1.00 22.54 2453 VAL A O 1
ATOM 1782 N N . SER A 1 241 ? -0.679 -5.780 18.209 1.00 26.13 2454 SER A N 1
ATOM 1783 C CA . SER A 1 241 ? -1.057 -7.013 17.534 1.00 30.37 2454 SER A CA 1
ATOM 1784 C C . SER A 1 241 ? -2.220 -7.665 18.273 1.00 33.02 2454 SER A C 1
ATOM 1785 O O . SER A 1 241 ? -2.376 -7.467 19.475 1.00 32.59 2454 SER A O 1
ATOM 1788 N N . PRO A 1 242 ? -3.045 -8.441 17.551 1.00 35.79 2455 PRO A N 1
ATOM 1789 C CA . PRO A 1 242 ? -4.106 -9.259 18.149 1.00 37.81 2455 PRO A CA 1
ATOM 1790 C C . PRO A 1 242 ? -3.578 -10.165 19.266 1.00 39.81 2455 PRO A C 1
ATOM 1791 O O . PRO A 1 242 ? -2.378 -10.437 19.309 1.00 39.14 2455 PRO A O 1
ATOM 1795 N N . PRO A 1 243 ? -4.466 -10.627 20.163 1.00 42.59 2456 PRO A N 1
ATOM 1796 C CA . PRO A 1 243 ? -4.065 -11.456 21.308 1.00 44.80 2456 PRO A CA 1
ATOM 1797 C C . PRO A 1 243 ? -3.567 -12.843 20.903 1.00 46.97 2456 PRO A C 1
ATOM 1798 O O . PRO A 1 243 ? -3.964 -13.364 19.861 1.00 47.32 2456 PRO A O 1
ATOM 1802 N N . SER A 1 244 ? -2.709 -13.429 21.735 1.00 48.74 2457 SER A N 1
ATOM 1803 C CA . SER A 1 244 ? -2.196 -14.778 21.508 1.00 50.31 2457 SER A CA 1
ATOM 1804 C C . SER A 1 244 ? -1.996 -15.519 22.827 1.00 51.03 2457 SER A C 1
ATOM 1805 O O . SER A 1 244 ? -1.198 -15.103 23.669 1.00 51.43 2457 SER A O 1
#

Secondary structure (DSSP, 8-state):
-B----SEEEEEEEETTSPPSEEEEE-TTSEEEPPHHHHHHHHHHHTT-HHHHHHHTT--GGGEEEEEEESB-SS-----HHHHHHHHHHHHH-SS-EEEEEEEEEE--GGGS-S-SEEEEEEEEEE-TT-HHHHHHHHHTT--TT--EEEEEEE--EEEE-SSSB--B-TTTSTTGGGGSEEEEEEEEEEE---EEEEEEEEETT--S-TTEEEEEEEE--BPPP-